Protein AF-A0ABD1CER7-F1 (afdb_monomer_lite)

Radius of gyration: 25.04 Å; chains: 1; bounding box: 63×47×61 Å

Foldseek 3Di:
DLPPPPDPPPDPQDPVRVCLSVCVLVVLCVLCVVPHDDDPVLSVVLSVVCNVDDPPCLVVVLCVLDDDPPDPDPVVPSVVVSVVVSCVVVVVVSSVSSCCSGPPVVVVVVVVVVCVVCVPPPDPVVVCVVVVVAQDKDKDQDQFDQQQAQDADPRSCVSLVQAQWGHAHNRRRMGIGSDPVSSVSRRVHD

Sequence (190 aa):
MRPEVKVKREIRLSSAGLIHTYFGEEVNRKILERNSNPEEELMELITAFRCKGEPKYTSARVSHFNPAWNEAADYAEDVAKCFEKVKAYVGAEFIDKVLYYANRWWPARAIVEKAVRNRLEEHLYELEGEHGIGGLPKYVIMILARKWRGERDDKLEEISGIEGANFCHQTGFNGGNRTREGTLRMAVGD

pLDDT: mean 77.36, std 14.33, range [32.72, 95.94]

InterPro domains:
  IPR003226 MYG1 exonuclease [PF03690] (59-123)
  IPR003226 MYG1 exonuclease [PF03690] (144-187)
  IPR003226 MYG1 exonuclease [PTHR11215] (58-123)

Structure (mmCIF, N/CA/C/O backbone):
data_AF-A0ABD1CER7-F1
#
_entry.id   AF-A0ABD1CER7-F1
#
loop_
_atom_site.group_PDB
_atom_site.id
_atom_site.type_symbol
_atom_site.label_atom_id
_atom_site.label_alt_id
_atom_site.label_comp_id
_atom_site.label_asym_id
_atom_site.lab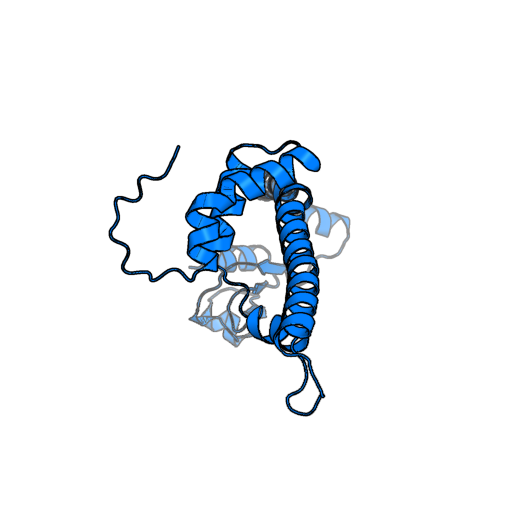el_entity_id
_atom_site.label_seq_id
_atom_site.pdbx_PDB_ins_code
_atom_site.Cartn_x
_atom_site.Cartn_y
_atom_site.Cartn_z
_atom_site.occupancy
_atom_site.B_iso_or_equiv
_atom_site.auth_seq_id
_atom_site.auth_comp_id
_atom_site.auth_asym_id
_atom_site.auth_atom_id
_atom_site.pdbx_PDB_model_num
ATOM 1 N N . MET A 1 1 ? -5.259 21.331 -14.592 1.00 32.72 1 MET A N 1
ATOM 2 C CA . MET A 1 1 ? -4.808 22.713 -14.272 1.00 32.72 1 MET A CA 1
ATOM 3 C C . MET A 1 1 ? -3.341 22.611 -13.861 1.00 32.72 1 MET A C 1
ATOM 5 O O . MET A 1 1 ? -3.069 21.945 -12.874 1.00 32.72 1 MET A O 1
ATOM 9 N N . ARG A 1 2 ? -2.375 23.130 -14.643 1.00 33.22 2 ARG A N 1
ATOM 10 C CA . ARG A 1 2 ? -0.940 23.029 -14.290 1.00 33.22 2 ARG A CA 1
ATOM 11 C C . ARG A 1 2 ? -0.735 23.680 -12.917 1.00 33.22 2 ARG A C 1
ATOM 13 O O . ARG A 1 2 ? -1.059 24.863 -12.809 1.00 33.22 2 ARG A O 1
ATOM 20 N N . PRO A 1 3 ? -0.210 22.989 -11.890 1.00 38.41 3 PRO A N 1
ATOM 21 C CA . PRO A 1 3 ? 0.189 23.688 -10.685 1.00 38.41 3 PRO A CA 1
ATOM 22 C C . PRO A 1 3 ? 1.337 24.601 -11.099 1.00 38.41 3 PRO A C 1
ATOM 24 O O . PRO A 1 3 ? 2.407 24.132 -11.490 1.00 38.41 3 PRO A O 1
ATOM 27 N N . GLU A 1 4 ? 1.079 25.908 -11.115 1.00 39.84 4 GLU A N 1
ATOM 28 C CA . GLU A 1 4 ? 2.108 26.902 -11.365 1.00 39.84 4 GLU A CA 1
ATOM 29 C C . GLU A 1 4 ? 3.270 26.600 -10.420 1.00 39.84 4 GLU A C 1
ATOM 31 O O . GLU A 1 4 ? 3.139 26.682 -9.197 1.00 39.84 4 GLU A O 1
ATOM 36 N N . VAL A 1 5 ? 4.409 26.205 -10.988 1.00 47.06 5 VAL A N 1
ATOM 37 C CA . VAL A 1 5 ? 5.654 25.966 -10.256 1.00 47.06 5 VAL A CA 1
ATOM 38 C C . VAL A 1 5 ? 6.219 27.337 -9.857 1.00 47.06 5 VAL A C 1
ATOM 40 O O . VAL A 1 5 ? 7.248 27.785 -10.344 1.00 47.06 5 VAL A O 1
ATOM 43 N N . LYS A 1 6 ? 5.488 28.052 -8.996 1.00 39.50 6 LYS A N 1
ATOM 44 C CA . LYS A 1 6 ? 5.850 29.331 -8.368 1.00 39.50 6 LYS A CA 1
ATOM 45 C C . LYS A 1 6 ? 6.256 29.141 -6.909 1.00 39.50 6 LYS A C 1
ATOM 47 O O . LYS A 1 6 ? 6.188 30.062 -6.104 1.00 39.50 6 LYS A O 1
ATOM 52 N N . VAL A 1 7 ? 6.720 27.947 -6.556 1.00 47.28 7 VAL A N 1
ATOM 53 C CA . VAL A 1 7 ? 7.447 27.739 -5.307 1.00 47.28 7 VAL A CA 1
ATOM 54 C C . VAL A 1 7 ? 8.862 27.372 -5.700 1.00 47.28 7 VAL A C 1
ATOM 56 O O . VAL A 1 7 ? 9.082 26.325 -6.306 1.00 47.28 7 VAL A O 1
ATOM 59 N N . LYS A 1 8 ? 9.812 28.252 -5.366 1.00 42.72 8 LYS A N 1
ATOM 60 C CA . LYS A 1 8 ? 11.254 27.986 -5.378 1.00 42.72 8 LYS A CA 1
ATOM 61 C C . LYS A 1 8 ? 11.499 26.818 -4.412 1.00 42.72 8 LYS A C 1
ATOM 63 O O . LYS A 1 8 ? 11.797 27.013 -3.241 1.00 42.72 8 LYS A O 1
ATOM 68 N N . ARG A 1 9 ? 11.243 25.586 -4.852 1.00 44.56 9 ARG A N 1
ATOM 69 C CA . ARG A 1 9 ? 11.555 24.397 -4.069 1.00 44.56 9 ARG A CA 1
ATOM 70 C C . ARG A 1 9 ? 13.033 24.132 -4.277 1.00 44.56 9 ARG A C 1
ATOM 72 O O . ARG A 1 9 ? 13.459 23.813 -5.379 1.00 44.56 9 ARG A O 1
ATOM 79 N N . GLU A 1 10 ? 13.789 24.228 -3.197 1.00 49.00 10 GLU A N 1
ATOM 80 C CA . GLU A 1 10 ? 15.192 23.820 -3.063 1.00 49.00 10 GLU A CA 1
ATOM 81 C C . GLU A 1 10 ? 15.393 22.295 -3.233 1.00 49.00 10 GLU A C 1
ATOM 83 O O . GLU A 1 10 ? 16.357 21.712 -2.748 1.00 49.00 10 GLU A O 1
ATOM 88 N N . ILE A 1 11 ? 14.463 21.605 -3.899 1.00 51.91 11 ILE A N 1
ATOM 89 C CA . ILE A 1 11 ? 14.510 20.164 -4.103 1.00 51.91 11 ILE A CA 1
ATOM 90 C C . ILE A 1 11 ? 15.228 19.932 -5.427 1.00 51.91 11 ILE A C 1
ATOM 92 O O . ILE A 1 11 ? 14.653 20.113 -6.501 1.00 51.91 11 ILE A O 1
ATOM 96 N N . ARG A 1 12 ? 16.500 19.531 -5.352 1.00 55.66 12 ARG A N 1
ATOM 97 C CA . ARG A 1 12 ? 17.230 18.999 -6.506 1.00 55.66 12 ARG A CA 1
ATOM 98 C C . ARG A 1 12 ? 16.546 17.702 -6.935 1.00 55.66 12 ARG A C 1
ATOM 100 O O . ARG A 1 12 ? 16.750 16.661 -6.318 1.00 55.66 12 ARG A O 1
ATOM 107 N N . LEU A 1 13 ? 15.693 17.775 -7.953 1.00 56.31 13 LEU A N 1
ATOM 108 C CA . LEU A 1 13 ? 15.120 16.582 -8.569 1.00 56.31 13 LEU A CA 1
ATOM 109 C C . LEU A 1 13 ? 16.236 15.798 -9.267 1.00 56.31 13 LEU A C 1
ATOM 111 O O . LEU A 1 13 ? 17.111 16.385 -9.905 1.00 56.31 13 LEU A O 1
ATOM 115 N N . SER A 1 14 ? 16.192 14.470 -9.165 1.00 65.25 14 SER A N 1
ATOM 116 C CA . SER A 1 14 ? 17.016 13.598 -10.004 1.00 65.25 14 SER A CA 1
ATOM 117 C C . SER A 1 14 ? 16.674 13.805 -11.488 1.00 65.25 14 SER A C 1
ATOM 119 O O . SER A 1 14 ? 15.607 14.327 -11.822 1.00 65.25 14 SER A O 1
ATOM 121 N N . SER A 1 15 ? 17.545 13.371 -12.404 1.00 64.69 15 SER A N 1
ATOM 122 C CA . SER A 1 15 ? 17.261 13.409 -13.851 1.00 64.69 15 SER A CA 1
ATOM 123 C C . SER A 1 15 ? 15.941 12.701 -14.195 1.00 64.69 15 SER A C 1
ATOM 125 O O . SER A 1 15 ? 15.146 13.216 -14.979 1.00 64.69 15 SER A O 1
ATOM 127 N N . ALA A 1 16 ? 15.648 11.579 -13.530 1.00 65.12 16 ALA A N 1
ATOM 128 C CA . ALA A 1 16 ? 14.364 10.885 -13.627 1.00 65.12 16 ALA A CA 1
ATOM 129 C C . ALA A 1 16 ? 13.194 11.713 -13.056 1.00 65.12 16 ALA A C 1
ATOM 131 O O . ALA A 1 16 ? 12.119 11.756 -13.655 1.00 65.12 16 ALA A O 1
ATOM 132 N N . GLY A 1 17 ? 13.401 12.406 -11.931 1.00 65.25 17 GLY A N 1
ATOM 133 C CA . GLY A 1 17 ? 12.416 13.313 -11.333 1.00 65.25 17 GLY A CA 1
ATOM 134 C C . GLY A 1 17 ? 12.062 14.501 -12.235 1.00 65.25 17 GLY A C 1
ATOM 135 O O . GLY A 1 17 ? 10.891 14.876 -12.328 1.00 65.25 17 GLY A O 1
ATOM 136 N N . LEU A 1 18 ? 13.046 15.054 -12.951 1.00 69.19 18 LEU A N 1
ATOM 137 C CA . LEU A 1 18 ? 12.837 16.098 -13.959 1.00 69.19 18 LEU A CA 1
ATOM 138 C C . LEU A 1 18 ? 12.030 15.569 -15.145 1.00 69.19 18 LEU A C 1
ATOM 140 O O . LEU A 1 18 ? 11.001 16.150 -15.479 1.00 69.19 18 LEU A O 1
ATOM 144 N N . ILE A 1 19 ? 12.439 14.438 -15.732 1.00 70.12 19 ILE A N 1
ATOM 145 C CA . ILE A 1 19 ? 11.709 13.821 -16.851 1.00 70.12 19 ILE A CA 1
ATOM 146 C C . ILE A 1 19 ? 10.249 13.576 -16.463 1.00 70.12 19 ILE A C 1
ATOM 148 O O . ILE A 1 19 ? 9.346 13.911 -17.222 1.00 70.12 19 ILE A O 1
ATOM 152 N N . HIS A 1 20 ? 9.993 13.061 -15.261 1.00 69.88 20 HIS A N 1
ATOM 153 C CA . HIS A 1 20 ? 8.629 12.840 -14.796 1.00 69.88 20 HIS A CA 1
ATOM 154 C C . HIS A 1 20 ? 7.848 14.145 -14.580 1.00 69.88 20 HIS A C 1
ATOM 156 O O . HIS A 1 20 ? 6.670 14.216 -14.909 1.00 69.88 20 HIS A O 1
ATOM 162 N N . THR A 1 21 ? 8.483 15.192 -14.056 1.00 70.75 21 THR A N 1
ATOM 163 C CA . THR A 1 21 ? 7.818 16.483 -13.817 1.00 70.75 21 THR A CA 1
ATOM 164 C C . THR A 1 21 ? 7.364 17.144 -15.119 1.00 70.75 21 THR A C 1
ATOM 166 O O . THR A 1 21 ? 6.301 17.756 -15.148 1.00 70.75 21 THR A O 1
ATOM 169 N N . TYR A 1 22 ? 8.142 17.010 -16.197 1.00 76.38 22 TYR A N 1
ATOM 170 C CA . TYR A 1 22 ? 7.828 17.638 -17.483 1.00 76.38 22 TYR A CA 1
ATOM 171 C C . TYR A 1 22 ? 7.039 16.736 -18.439 1.00 76.38 22 TYR A C 1
ATOM 173 O O . TYR A 1 22 ? 6.186 17.234 -19.167 1.00 76.38 22 TYR A O 1
ATOM 181 N N . PHE A 1 23 ? 7.297 15.427 -18.432 1.00 81.44 23 PHE A N 1
ATOM 182 C CA . PHE A 1 23 ? 6.744 14.481 -19.408 1.00 81.44 23 PHE A CA 1
ATOM 183 C C . PHE A 1 23 ? 5.906 13.363 -18.776 1.00 81.44 23 PHE A C 1
ATOM 185 O O . PHE A 1 23 ? 5.291 12.580 -19.494 1.00 81.44 23 PHE A O 1
ATOM 192 N N . GLY A 1 24 ? 5.869 13.254 -17.445 1.00 78.31 24 GLY A N 1
ATOM 193 C CA . GLY A 1 24 ? 5.205 12.150 -16.746 1.00 78.31 24 GLY A CA 1
ATOM 194 C C . GLY A 1 24 ? 3.712 12.070 -17.040 1.00 78.31 24 GLY A C 1
ATOM 195 O O . GLY A 1 24 ? 3.208 10.978 -17.281 1.00 78.31 24 GLY A O 1
ATOM 196 N N . GLU A 1 25 ? 3.023 13.211 -17.100 1.00 80.56 25 GLU A N 1
ATOM 197 C CA . GLU A 1 25 ? 1.596 13.258 -17.434 1.00 80.56 25 GLU A CA 1
ATOM 198 C C . GLU A 1 25 ? 1.329 12.749 -18.858 1.00 80.56 25 GLU A C 1
ATOM 200 O O . GLU A 1 25 ? 0.464 11.901 -19.050 1.00 80.56 25 GLU A O 1
ATOM 205 N N . GLU A 1 26 ? 2.102 13.201 -19.852 1.00 84.12 26 GLU A N 1
ATOM 206 C CA . GLU A 1 26 ? 1.954 12.754 -21.243 1.00 84.12 26 GLU A CA 1
ATOM 207 C C . GLU A 1 26 ? 2.236 11.252 -21.3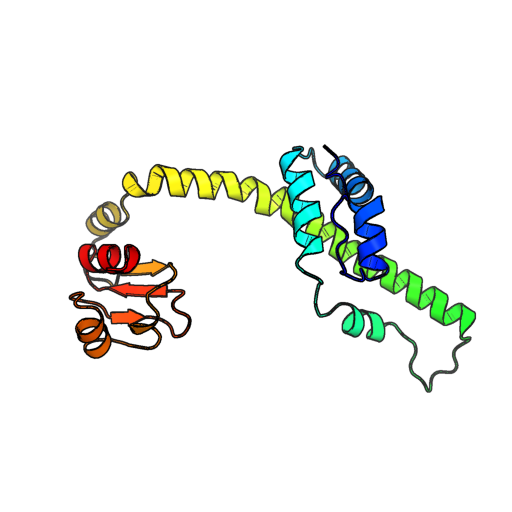81 1.00 84.12 26 GLU A C 1
ATOM 209 O O . GLU A 1 26 ? 1.506 10.531 -22.063 1.00 84.12 26 GLU A O 1
ATOM 214 N N . VAL A 1 27 ? 3.277 10.762 -20.705 1.00 83.56 27 VAL A N 1
ATOM 215 C CA . VAL A 1 27 ? 3.625 9.339 -20.699 1.00 83.56 27 VAL A CA 1
ATOM 216 C C . VAL A 1 27 ? 2.516 8.512 -20.045 1.00 83.56 27 VAL A C 1
ATOM 218 O O . VAL A 1 27 ? 2.081 7.520 -20.628 1.00 83.56 27 VAL A O 1
ATOM 221 N N . ASN A 1 28 ? 2.025 8.923 -18.872 1.00 83.62 28 ASN A N 1
ATOM 222 C CA . ASN A 1 28 ? 0.921 8.254 -18.183 1.00 83.62 28 ASN A CA 1
ATOM 223 C C . ASN A 1 28 ? -0.336 8.241 -19.055 1.00 83.62 28 ASN A C 1
ATOM 225 O O . ASN A 1 28 ? -0.959 7.194 -19.205 1.00 83.62 28 ASN A O 1
ATOM 229 N N . ARG A 1 29 ? -0.662 9.372 -19.690 1.00 84.38 29 ARG A N 1
ATOM 230 C CA . ARG A 1 29 ? -1.819 9.516 -20.575 1.00 84.38 29 ARG A CA 1
ATOM 231 C C . ARG A 1 29 ? -1.737 8.531 -21.735 1.00 84.38 29 ARG A C 1
ATOM 233 O O . ARG A 1 29 ? -2.656 7.745 -21.913 1.00 84.38 29 ARG A O 1
ATOM 240 N N . LYS A 1 30 ? -0.601 8.469 -22.436 1.00 86.25 30 LYS A N 1
ATOM 241 C CA . LYS A 1 30 ? -0.388 7.505 -23.531 1.00 86.25 30 LYS A CA 1
ATOM 242 C C . LYS A 1 30 ? -0.463 6.048 -23.075 1.00 86.25 30 LYS A C 1
ATOM 244 O O . LYS A 1 30 ? -0.908 5.198 -23.842 1.00 86.25 30 LYS A O 1
ATOM 249 N N . ILE A 1 31 ? 0.006 5.731 -21.867 1.00 84.62 31 ILE A N 1
ATOM 250 C CA . ILE A 1 31 ? -0.109 4.375 -21.310 1.00 84.62 31 ILE A CA 1
ATOM 251 C C . ILE A 1 31 ? -1.575 4.053 -21.035 1.00 84.62 31 ILE A C 1
ATOM 253 O O . ILE A 1 31 ? -2.038 2.986 -21.429 1.00 84.62 31 ILE A O 1
ATOM 257 N N . LEU A 1 32 ? -2.303 4.964 -20.392 1.00 83.38 32 LEU A N 1
ATOM 258 C CA . LEU A 1 32 ? -3.695 4.736 -20.035 1.00 83.38 32 LEU A CA 1
ATOM 259 C C . LEU A 1 32 ? -4.593 4.715 -21.267 1.00 83.38 32 LEU A C 1
ATOM 261 O O . LEU A 1 32 ? -5.285 3.730 -21.420 1.00 83.38 32 LEU A O 1
ATOM 265 N N . GLU A 1 33 ? -4.503 5.663 -22.200 1.00 82.69 33 GLU A N 1
ATOM 266 C CA . GLU A 1 33 ? -5.288 5.670 -23.453 1.00 82.69 33 GLU A CA 1
ATOM 267 C C . GLU A 1 33 ? -5.181 4.358 -24.248 1.00 82.69 33 GLU A C 1
ATOM 269 O O . GLU A 1 33 ? -6.120 3.953 -24.928 1.00 82.69 33 GLU A O 1
ATOM 274 N N . ARG A 1 34 ? -4.035 3.673 -24.166 1.00 74.25 34 ARG A N 1
ATOM 275 C CA . ARG A 1 34 ? -3.808 2.387 -24.841 1.00 74.25 34 ARG A CA 1
ATOM 276 C C . ARG A 1 34 ? -4.395 1.182 -24.104 1.00 74.25 34 ARG A C 1
ATOM 278 O O . ARG A 1 34 ? -4.481 0.118 -24.705 1.00 74.25 34 ARG A O 1
ATOM 285 N N . ASN A 1 35 ? -4.733 1.313 -22.822 1.00 67.19 35 ASN A N 1
ATOM 286 C CA . ASN A 1 35 ? -5.029 0.178 -21.941 1.00 67.19 35 ASN A CA 1
ATOM 287 C C . ASN A 1 35 ? -6.312 0.334 -21.093 1.00 67.19 35 ASN A C 1
ATOM 289 O O . ASN A 1 35 ? -6.812 -0.669 -20.588 1.00 67.19 35 ASN A O 1
ATOM 293 N N . SER A 1 36 ? -6.835 1.553 -20.929 1.00 63.91 36 SER A N 1
ATOM 294 C CA . SER A 1 36 ? -7.956 1.938 -20.054 1.00 63.91 36 SER A CA 1
ATOM 295 C C . SER A 1 36 ? -8.575 3.278 -20.523 1.00 63.91 36 SER A C 1
ATOM 297 O O . SER A 1 36 ? -7.972 4.007 -21.301 1.00 63.91 36 SER A O 1
ATOM 299 N N . ASN A 1 37 ? -9.759 3.662 -20.028 1.00 65.56 37 ASN A N 1
ATOM 300 C CA . ASN A 1 37 ? -10.293 5.025 -20.206 1.00 65.56 37 ASN A CA 1
ATOM 301 C C . ASN A 1 37 ? -10.185 5.788 -18.872 1.00 65.56 37 ASN A C 1
ATOM 303 O O . ASN A 1 37 ? -11.010 5.544 -17.989 1.00 65.56 37 ASN A O 1
ATOM 307 N N . PRO A 1 38 ? -9.143 6.611 -18.652 1.00 65.81 38 PRO A N 1
ATOM 308 C CA . PRO A 1 38 ? -8.879 7.180 -17.335 1.00 65.81 38 PRO A CA 1
ATOM 309 C C . PRO A 1 38 ? -9.724 8.428 -17.045 1.00 65.81 38 PRO A C 1
ATOM 311 O O . PRO A 1 38 ? -9.879 9.305 -17.891 1.00 65.81 38 PRO A O 1
ATOM 314 N N . GLU A 1 39 ? -10.200 8.541 -15.807 1.00 73.38 39 GLU A N 1
ATOM 315 C CA . GLU A 1 39 ? -10.753 9.785 -15.262 1.00 73.38 39 GLU A CA 1
ATOM 316 C C . GLU A 1 39 ? -9.621 10.788 -14.951 1.00 73.38 39 GLU A C 1
ATOM 318 O O . GLU A 1 39 ? -8.508 10.397 -14.592 1.00 73.38 39 GLU A O 1
ATOM 323 N N . GLU A 1 40 ? -9.887 12.094 -15.057 1.00 74.25 40 GLU A N 1
ATOM 324 C CA . GLU A 1 40 ? -8.878 13.153 -14.844 1.00 74.25 40 GLU A CA 1
ATOM 325 C C . GLU A 1 40 ? -8.274 13.111 -13.420 1.00 74.25 40 GLU A C 1
ATOM 327 O O . GLU A 1 40 ? -7.078 13.324 -13.230 1.00 74.25 40 GLU A O 1
ATOM 332 N N . GLU A 1 41 ? -9.069 12.741 -12.411 1.00 76.56 41 GLU A N 1
ATOM 333 C CA . GLU A 1 41 ? -8.621 12.641 -11.013 1.00 76.56 41 GLU A CA 1
ATOM 334 C C . GLU A 1 41 ? -7.623 11.481 -10.799 1.00 76.56 41 GLU A C 1
ATOM 336 O O . GLU A 1 41 ? -6.654 11.603 -10.042 1.00 76.56 41 GLU A O 1
ATOM 341 N N . LEU A 1 42 ? -7.794 10.369 -11.526 1.00 78.88 42 LEU A N 1
ATOM 342 C CA . LEU A 1 42 ? -6.841 9.256 -11.538 1.00 78.88 42 LEU A CA 1
ATOM 343 C C . LEU A 1 42 ? -5.484 9.700 -12.108 1.00 78.88 42 LEU A C 1
ATOM 345 O O . LEU A 1 42 ? -4.431 9.313 -11.593 1.00 78.88 42 LEU A O 1
ATOM 349 N N . MET A 1 43 ? -5.502 10.532 -13.151 1.00 76.12 43 MET A N 1
ATOM 350 C CA . MET A 1 43 ? -4.293 11.060 -13.789 1.00 76.12 43 MET A CA 1
ATOM 351 C C . MET A 1 43 ? -3.483 11.959 -12.855 1.00 76.12 43 MET A C 1
ATOM 353 O O . MET A 1 43 ? -2.256 11.811 -12.759 1.00 76.12 43 MET A O 1
ATOM 357 N N . GLU A 1 44 ? -4.151 12.852 -12.125 1.00 72.50 44 GLU A N 1
ATOM 358 C CA . GLU A 1 44 ? -3.501 13.701 -11.124 1.00 72.50 44 GLU A CA 1
ATOM 359 C C . GLU A 1 44 ? -2.878 12.859 -10.000 1.00 72.50 44 GLU A C 1
ATOM 361 O O . GLU A 1 44 ? -1.726 13.080 -9.607 1.00 72.50 44 GLU A O 1
ATOM 366 N N . LEU A 1 45 ? -3.591 11.829 -9.536 1.00 72.69 45 LEU A N 1
ATOM 367 C CA . LEU A 1 45 ? -3.131 10.949 -8.466 1.00 72.69 45 LEU A CA 1
ATOM 368 C C . LEU A 1 45 ? -1.896 10.120 -8.858 1.00 72.69 45 LEU A C 1
ATOM 370 O O . LEU A 1 45 ? -0.914 10.092 -8.108 1.00 72.69 45 LEU A O 1
ATOM 374 N N . ILE A 1 46 ? -1.920 9.451 -10.018 1.00 74.75 46 ILE A N 1
ATOM 375 C CA . ILE A 1 46 ? -0.789 8.637 -10.503 1.00 74.75 46 ILE A CA 1
ATOM 376 C C . ILE A 1 46 ? 0.465 9.511 -10.632 1.00 74.75 46 ILE A C 1
ATOM 378 O O . ILE A 1 46 ? 1.563 9.108 -10.235 1.00 74.75 46 ILE A O 1
ATOM 382 N N . THR A 1 47 ? 0.291 10.738 -11.121 1.00 69.44 47 THR A N 1
ATOM 383 C CA . THR A 1 47 ? 1.380 11.706 -11.278 1.00 69.44 47 THR A CA 1
ATOM 384 C C . THR A 1 47 ? 1.914 12.179 -9.918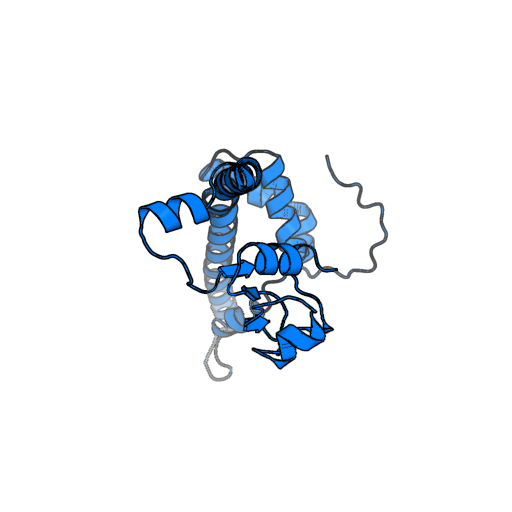 1.00 69.44 47 THR A C 1
ATOM 386 O O . THR A 1 47 ? 3.127 12.298 -9.730 1.00 69.44 47 THR A O 1
ATOM 389 N N . ALA A 1 48 ? 1.046 12.381 -8.923 1.00 66.38 48 ALA A N 1
ATOM 390 C CA . ALA A 1 48 ? 1.444 12.804 -7.581 1.00 66.38 48 ALA A CA 1
ATOM 391 C C . ALA A 1 48 ? 2.175 11.710 -6.774 1.00 66.38 48 ALA A C 1
ATOM 393 O O . ALA A 1 48 ? 3.117 12.018 -6.036 1.00 66.38 48 ALA A O 1
ATOM 394 N N . PHE A 1 49 ? 1.776 10.439 -6.905 1.00 58.94 49 PHE A N 1
ATOM 395 C CA . PHE A 1 49 ? 2.306 9.343 -6.080 1.00 58.94 49 PHE A CA 1
ATOM 396 C C . PHE A 1 49 ? 3.799 9.080 -6.337 1.00 58.94 49 PHE A C 1
ATOM 398 O O . PHE A 1 49 ? 4.566 8.811 -5.408 1.00 58.94 49 PHE A O 1
ATOM 405 N N . ARG A 1 50 ? 4.253 9.235 -7.586 1.00 55.69 50 ARG A N 1
ATOM 406 C CA . ARG A 1 50 ? 5.658 9.001 -7.954 1.00 55.69 50 ARG A CA 1
ATOM 407 C C . ARG A 1 50 ? 6.598 10.120 -7.499 1.00 55.69 50 ARG A C 1
ATOM 409 O O . ARG A 1 50 ? 7.766 9.857 -7.235 1.00 55.69 50 ARG A O 1
ATOM 416 N N . CYS A 1 51 ? 6.082 11.336 -7.312 1.00 47.47 51 CYS A N 1
ATOM 417 C CA . CYS A 1 51 ? 6.851 12.467 -6.784 1.00 47.47 51 CYS A CA 1
ATOM 418 C C . CYS A 1 51 ? 7.195 12.330 -5.288 1.00 47.47 51 CYS A C 1
ATOM 420 O O . CYS A 1 51 ? 8.059 13.056 -4.804 1.00 47.47 51 CYS A O 1
ATOM 422 N N . LYS A 1 52 ? 6.533 11.427 -4.544 1.00 44.44 52 LYS A N 1
ATOM 423 C CA . LYS A 1 52 ? 6.780 11.212 -3.103 1.00 44.44 52 LYS A CA 1
ATOM 424 C C . LYS A 1 52 ? 7.409 9.861 -2.760 1.00 44.44 52 LYS A C 1
ATOM 426 O O . LYS A 1 52 ? 7.944 9.712 -1.664 1.00 44.44 52 LYS A O 1
ATOM 431 N N . GLY A 1 53 ? 7.359 8.893 -3.669 1.00 44.34 53 GLY A N 1
ATOM 432 C CA . GLY A 1 53 ? 7.950 7.574 -3.485 1.00 44.34 53 GLY A CA 1
ATOM 433 C C . GLY A 1 53 ? 8.906 7.255 -4.619 1.00 44.34 53 GLY A C 1
ATOM 434 O O . GLY A 1 53 ? 8.504 6.632 -5.600 1.00 44.34 53 GLY A O 1
ATOM 435 N N . GLU A 1 54 ? 10.178 7.634 -4.487 1.00 44.41 54 GLU A N 1
ATOM 436 C CA . GLU A 1 54 ? 11.199 6.948 -5.274 1.00 44.41 54 GLU A CA 1
ATOM 437 C C . GLU A 1 54 ? 11.101 5.447 -4.958 1.00 44.41 54 GLU A C 1
ATOM 439 O O . GLU A 1 54 ? 11.037 5.070 -3.780 1.00 44.41 54 GLU A O 1
ATOM 444 N N . PRO A 1 55 ? 11.095 4.552 -5.960 1.00 50.12 55 PRO A N 1
ATOM 445 C CA . PRO A 1 55 ? 11.349 3.158 -5.679 1.00 50.12 55 PRO A CA 1
ATOM 446 C C . PRO A 1 55 ? 12.801 3.074 -5.204 1.00 50.12 55 PRO A C 1
ATOM 448 O O . PRO A 1 55 ? 13.730 3.116 -6.013 1.00 50.12 55 PRO A O 1
ATOM 451 N N . LYS A 1 56 ? 12.976 2.963 -3.881 1.00 53.12 56 LYS A N 1
ATOM 452 C CA . LYS A 1 56 ? 14.252 2.932 -3.137 1.00 53.12 56 LYS A CA 1
ATOM 453 C C . LYS A 1 56 ? 15.245 1.833 -3.577 1.00 53.12 56 LYS A C 1
ATOM 455 O O . LYS A 1 56 ? 16.284 1.672 -2.954 1.00 53.12 56 LYS A O 1
ATOM 460 N N . TYR A 1 57 ? 14.947 1.080 -4.639 1.00 52.34 57 TYR A N 1
ATOM 461 C CA . TYR A 1 57 ? 15.672 -0.120 -5.065 1.00 52.34 57 TYR A CA 1
ATOM 462 C C . TYR A 1 57 ? 15.893 -0.205 -6.587 1.00 52.34 57 TYR A C 1
ATOM 464 O O . TYR A 1 57 ? 16.128 -1.285 -7.126 1.00 52.34 57 TYR A O 1
ATOM 472 N N . THR A 1 58 ? 15.782 0.900 -7.327 1.00 64.06 58 THR A N 1
ATOM 473 C CA . THR A 1 58 ? 16.002 0.890 -8.788 1.00 64.06 58 THR A CA 1
ATOM 474 C C . THR A 1 58 ? 17.474 0.756 -9.159 1.00 64.06 58 THR A C 1
ATOM 476 O O . THR A 1 58 ? 17.798 -0.087 -9.985 1.00 64.06 58 THR A O 1
ATOM 479 N N . SER A 1 59 ? 18.375 1.495 -8.512 1.00 71.19 59 SER A N 1
ATOM 480 C CA . SER A 1 59 ? 19.810 1.484 -8.838 1.00 71.19 59 SER A CA 1
ATOM 481 C C . SER A 1 59 ? 20.459 0.109 -8.662 1.00 71.19 59 SER A C 1
ATOM 483 O O . SER A 1 59 ? 21.148 -0.352 -9.565 1.00 71.19 59 SER A O 1
ATOM 485 N N . ALA A 1 60 ? 20.177 -0.578 -7.550 1.00 75.62 60 ALA A N 1
ATOM 486 C CA . ALA A 1 60 ? 20.706 -1.915 -7.285 1.00 75.62 60 ALA A CA 1
ATOM 487 C C . ALA A 1 60 ? 20.190 -2.957 -8.288 1.00 75.62 60 ALA A C 1
ATOM 489 O O . ALA A 1 60 ? 20.939 -3.818 -8.719 1.00 75.62 60 ALA A O 1
ATOM 490 N N . ARG A 1 61 ? 18.919 -2.894 -8.704 1.00 80.75 61 ARG A N 1
ATOM 491 C CA . ARG A 1 61 ? 18.373 -3.841 -9.694 1.00 80.75 61 ARG A CA 1
ATOM 492 C C . ARG A 1 61 ? 18.901 -3.558 -11.097 1.00 80.75 61 ARG A C 1
ATOM 494 O O . ARG A 1 61 ? 19.226 -4.488 -11.822 1.00 80.75 61 ARG A O 1
ATOM 501 N N . VAL A 1 62 ? 19.055 -2.282 -11.443 1.00 82.19 62 VAL A N 1
ATOM 502 C CA . VAL A 1 62 ? 19.634 -1.850 -12.720 1.00 82.19 62 VAL A CA 1
ATOM 503 C C . VAL A 1 62 ? 21.114 -2.227 -12.822 1.00 82.19 62 VAL A C 1
ATOM 505 O O . VAL A 1 62 ? 21.548 -2.651 -13.887 1.00 82.19 62 VAL A O 1
ATOM 508 N N . SER A 1 63 ? 21.883 -2.157 -11.730 1.00 82.69 63 SER A N 1
ATOM 509 C CA . SER A 1 63 ? 23.316 -2.476 -11.767 1.00 82.69 63 SER A CA 1
ATOM 510 C C . SER A 1 63 ? 23.618 -3.937 -12.104 1.00 82.69 63 SER A C 1
ATOM 512 O O . SER A 1 63 ? 24.695 -4.208 -12.616 1.00 82.69 63 SER A O 1
ATOM 514 N N . HIS A 1 64 ? 22.682 -4.869 -11.874 1.00 84.62 64 HIS A N 1
ATOM 515 C CA . HIS A 1 64 ? 22.846 -6.282 -12.253 1.00 84.62 64 HIS A CA 1
ATOM 516 C C . HIS A 1 64 ? 22.891 -6.501 -13.769 1.00 84.62 64 HIS A C 1
ATOM 518 O O . HIS A 1 64 ? 23.308 -7.562 -14.218 1.00 84.62 64 HIS A O 1
ATOM 524 N N . PHE A 1 65 ? 22.444 -5.522 -14.557 1.00 85.56 65 PHE A N 1
ATOM 525 C CA . PHE A 1 65 ? 22.528 -5.588 -16.011 1.00 85.56 65 PHE A CA 1
ATOM 526 C C . PHE A 1 65 ? 23.873 -5.087 -16.540 1.00 85.56 65 PHE A C 1
ATOM 528 O O . PHE A 1 65 ? 24.128 -5.248 -17.728 1.00 85.56 65 PHE A O 1
ATOM 535 N N . ASN A 1 66 ? 24.721 -4.474 -15.708 1.00 85.06 66 ASN A N 1
ATOM 536 C CA . ASN A 1 66 ? 26.034 -4.019 -16.152 1.00 85.06 66 ASN A CA 1
ATOM 537 C C . ASN A 1 66 ? 26.979 -5.220 -16.339 1.00 85.06 66 ASN A C 1
ATOM 539 O O . ASN A 1 66 ? 26.916 -6.151 -15.533 1.00 85.06 66 ASN A O 1
ATOM 543 N N . PRO A 1 67 ? 27.870 -5.191 -17.349 1.00 83.31 67 PRO A N 1
ATOM 544 C CA . PRO A 1 67 ? 28.918 -6.199 -17.498 1.00 83.31 67 PRO A CA 1
ATOM 545 C C . PRO A 1 67 ? 29.788 -6.304 -16.242 1.00 83.31 67 PRO A C 1
ATOM 547 O O . PRO A 1 67 ? 29.995 -5.310 -15.532 1.00 83.31 67 PRO A O 1
ATOM 550 N N . ALA A 1 68 ? 30.322 -7.496 -15.975 1.00 83.19 68 ALA A N 1
ATOM 551 C CA . ALA A 1 68 ? 31.277 -7.658 -14.886 1.00 83.19 68 ALA A CA 1
ATOM 552 C C . ALA A 1 68 ? 32.608 -6.972 -15.236 1.00 83.19 68 ALA A C 1
ATOM 554 O O . ALA A 1 68 ? 33.009 -6.897 -16.395 1.00 83.19 68 ALA A O 1
ATOM 555 N N . TRP A 1 69 ? 33.332 -6.490 -14.222 1.00 82.31 69 TRP A N 1
ATOM 556 C CA . TRP A 1 69 ? 34.593 -5.757 -14.418 1.00 82.31 69 TRP A CA 1
ATOM 557 C C . TRP A 1 69 ? 35.687 -6.580 -15.122 1.00 82.31 69 TRP A C 1
ATOM 559 O O . TRP A 1 69 ? 36.644 -6.011 -15.640 1.00 82.31 69 TRP A O 1
ATOM 569 N N . ASN A 1 70 ? 35.563 -7.907 -15.100 1.00 83.75 70 ASN A N 1
ATOM 570 C CA . ASN A 1 70 ? 36.517 -8.874 -15.635 1.00 83.75 70 ASN A CA 1
ATOM 571 C C . ASN A 1 70 ? 36.053 -9.541 -16.942 1.00 83.75 70 ASN A C 1
ATOM 573 O O . ASN A 1 70 ? 36.715 -10.466 -17.413 1.00 83.75 70 ASN A O 1
ATOM 577 N N . GLU A 1 71 ? 34.926 -9.122 -17.512 1.00 79.50 71 GLU A N 1
ATOM 578 C CA . GLU A 1 71 ? 34.480 -9.586 -18.825 1.00 79.50 71 GLU A CA 1
ATOM 579 C C . GLU A 1 71 ? 35.164 -8.763 -19.925 1.00 79.50 71 GLU A C 1
ATOM 581 O O . GLU A 1 71 ? 35.316 -7.546 -19.811 1.00 79.50 71 GLU A O 1
ATOM 586 N N . ALA A 1 72 ? 35.597 -9.427 -21.002 1.00 65.50 72 ALA A N 1
ATOM 587 C CA . ALA A 1 72 ? 36.098 -8.744 -22.190 1.00 65.50 72 ALA A CA 1
ATOM 588 C C . ALA A 1 72 ? 34.909 -8.098 -22.914 1.00 65.50 72 ALA A C 1
ATOM 590 O O . ALA A 1 72 ? 34.276 -8.733 -23.754 1.00 65.50 72 ALA A O 1
ATOM 591 N N . ALA A 1 73 ? 34.575 -6.870 -22.528 1.00 63.62 73 ALA A N 1
ATOM 592 C CA . ALA A 1 73 ? 33.465 -6.120 -23.094 1.00 63.62 73 ALA A CA 1
ATOM 593 C C . ALA A 1 73 ? 33.977 -5.077 -24.095 1.00 63.62 73 ALA A C 1
ATOM 595 O O . ALA A 1 73 ? 34.902 -4.317 -23.785 1.00 63.62 73 ALA A O 1
ATOM 596 N N . ASP A 1 74 ? 33.338 -4.988 -25.263 1.00 75.00 74 ASP A N 1
ATOM 597 C CA . ASP A 1 74 ? 33.384 -3.746 -26.029 1.00 75.00 74 ASP A CA 1
ATOM 598 C C . ASP A 1 74 ? 32.485 -2.762 -25.285 1.00 75.00 74 ASP A C 1
ATOM 600 O O . ASP A 1 74 ? 31.254 -2.822 -25.344 1.00 75.00 74 ASP A O 1
ATOM 604 N N . TYR A 1 75 ? 33.125 -1.872 -24.529 1.00 68.56 75 TYR A N 1
ATOM 605 C CA . TYR A 1 75 ? 32.444 -0.970 -23.614 1.00 68.56 75 TYR A CA 1
ATOM 606 C C . TYR A 1 75 ? 31.321 -0.173 -24.293 1.00 68.56 75 TYR A C 1
ATOM 608 O O . TYR A 1 75 ? 30.311 0.104 -23.656 1.00 68.56 75 TYR A O 1
ATOM 616 N N . ALA A 1 76 ? 31.450 0.191 -25.571 1.00 71.75 76 ALA A N 1
ATOM 617 C CA . ALA A 1 76 ? 30.413 0.961 -26.250 1.00 71.75 76 ALA A CA 1
ATOM 618 C C . ALA A 1 76 ? 29.213 0.089 -26.655 1.00 71.75 76 ALA A C 1
ATOM 620 O O . ALA A 1 76 ? 28.061 0.473 -26.428 1.00 71.75 76 ALA A O 1
ATOM 621 N N . GLU A 1 77 ? 29.465 -1.085 -27.237 1.00 75.62 77 GLU A N 1
ATOM 622 C CA . GLU A 1 77 ? 28.406 -1.956 -27.754 1.00 75.62 77 GLU A CA 1
ATOM 623 C C . GLU A 1 77 ? 27.668 -2.700 -26.629 1.00 75.62 77 GLU A C 1
ATOM 625 O O . GLU A 1 77 ? 26.435 -2.786 -26.628 1.00 75.62 77 GLU A O 1
ATOM 630 N N . ASP A 1 78 ? 28.400 -3.188 -25.628 1.00 77.38 78 ASP A N 1
ATOM 631 C CA . ASP A 1 78 ? 27.825 -3.967 -24.533 1.00 77.38 78 ASP A CA 1
ATOM 632 C C . ASP A 1 78 ? 27.031 -3.086 -23.566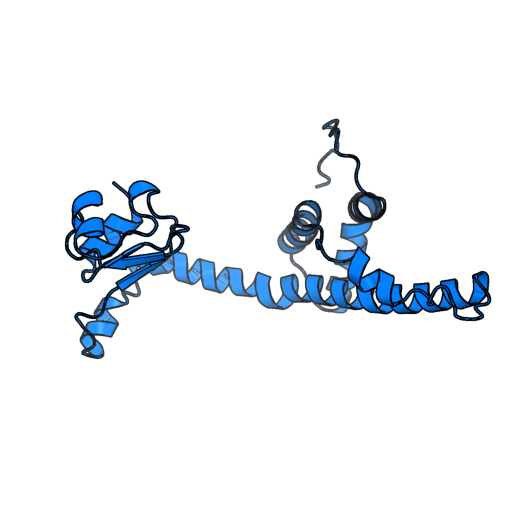 1.00 77.38 78 ASP A C 1
ATOM 634 O O . ASP A 1 78 ? 25.927 -3.456 -23.159 1.00 77.38 78 ASP A O 1
ATOM 638 N N . VAL A 1 79 ? 27.496 -1.862 -23.286 1.00 78.56 79 VAL A N 1
ATOM 639 C CA . VAL A 1 79 ? 26.730 -0.899 -22.477 1.00 78.56 79 VAL A CA 1
ATOM 640 C C . VAL A 1 79 ? 25.424 -0.508 -23.172 1.00 78.56 79 VAL A C 1
ATOM 642 O O . VAL A 1 79 ? 24.389 -0.421 -22.507 1.00 78.56 79 VAL A O 1
ATOM 645 N N . ALA A 1 80 ? 25.421 -0.332 -24.499 1.00 83.62 80 ALA A N 1
ATOM 646 C CA . ALA A 1 80 ? 24.198 -0.040 -25.248 1.00 83.62 80 ALA A CA 1
ATOM 647 C C . ALA A 1 80 ? 23.186 -1.200 -25.177 1.00 83.62 80 ALA A C 1
ATOM 649 O O . ALA A 1 80 ? 21.999 -0.978 -24.923 1.00 83.62 80 ALA A O 1
ATOM 650 N N . LYS A 1 81 ? 23.646 -2.451 -25.317 1.00 85.25 81 LYS A N 1
ATOM 651 C CA . LYS A 1 81 ? 22.796 -3.646 -25.154 1.00 85.25 81 LYS A CA 1
ATOM 652 C C . LYS A 1 81 ? 22.216 -3.743 -23.743 1.00 85.25 81 LYS A C 1
ATOM 654 O O . LYS A 1 81 ? 21.033 -4.052 -23.579 1.00 85.25 81 LYS A O 1
ATOM 659 N N . CYS A 1 82 ? 23.024 -3.471 -22.721 1.00 84.88 82 CYS A N 1
ATOM 660 C CA . CYS A 1 82 ? 22.575 -3.469 -21.332 1.00 84.88 82 CYS A CA 1
ATOM 661 C C . CYS A 1 82 ? 21.549 -2.361 -21.073 1.00 84.88 82 CYS A C 1
ATOM 663 O O . CYS A 1 82 ? 20.529 -2.610 -20.430 1.00 84.88 82 CYS A O 1
ATOM 665 N N . PHE A 1 83 ? 21.752 -1.175 -21.646 1.00 86.12 83 PHE A N 1
ATOM 666 C CA . PHE A 1 83 ? 20.803 -0.071 -21.560 1.00 86.12 83 PHE A CA 1
ATOM 667 C C . PHE A 1 83 ? 19.434 -0.426 -22.152 1.00 86.12 83 PHE A C 1
ATOM 669 O O . PHE A 1 83 ? 18.415 -0.170 -21.510 1.00 86.12 83 PHE A O 1
ATOM 676 N N . GLU A 1 84 ? 19.379 -1.071 -23.321 1.00 88.88 84 GLU A N 1
ATOM 677 C CA . GLU A 1 84 ? 18.101 -1.490 -23.914 1.00 88.88 84 GLU A CA 1
ATOM 678 C C . GLU A 1 84 ? 17.384 -2.561 -23.074 1.00 88.88 84 GLU A C 1
ATOM 680 O O . GLU A 1 84 ? 16.171 -2.471 -22.866 1.00 88.88 84 GLU A O 1
ATOM 685 N N . LYS A 1 85 ? 18.121 -3.520 -22.493 1.00 87.88 85 LYS A N 1
ATOM 686 C CA . LYS A 1 85 ? 17.551 -4.501 -21.547 1.00 87.88 85 LYS A CA 1
ATOM 687 C C . LYS A 1 85 ? 16.970 -3.820 -20.307 1.00 87.88 85 LYS A C 1
ATOM 689 O O . LYS A 1 85 ? 15.843 -4.115 -19.907 1.00 87.88 85 LYS A O 1
ATOM 694 N N . VAL A 1 86 ? 17.713 -2.880 -19.723 1.00 87.06 86 VAL A N 1
ATOM 695 C CA . VAL A 1 86 ? 17.277 -2.105 -18.553 1.00 87.06 86 VAL A CA 1
ATOM 696 C C . VAL A 1 86 ? 16.048 -1.267 -18.882 1.00 87.06 86 VAL A C 1
ATOM 698 O O . VAL A 1 86 ? 15.097 -1.249 -18.101 1.00 87.06 86 VAL A O 1
ATOM 701 N N . LYS A 1 87 ? 16.033 -0.593 -20.037 1.00 85.81 87 LYS A N 1
ATOM 702 C CA . LYS A 1 87 ? 14.882 0.188 -20.499 1.00 85.81 87 LYS A CA 1
ATOM 703 C C . LYS A 1 87 ? 13.631 -0.668 -20.610 1.00 85.81 87 LYS A C 1
ATOM 705 O O . LYS A 1 87 ? 12.584 -0.247 -20.127 1.00 85.81 87 LYS A O 1
ATOM 710 N N . ALA A 1 88 ? 13.737 -1.852 -21.211 1.00 87.44 88 ALA A N 1
ATOM 711 C CA . ALA A 1 88 ? 12.614 -2.775 -21.320 1.00 87.44 88 ALA A CA 1
ATOM 712 C C . ALA A 1 88 ? 12.123 -3.229 -19.934 1.00 87.44 88 ALA A C 1
ATOM 714 O O . ALA A 1 88 ? 10.929 -3.151 -19.652 1.00 87.44 88 ALA A O 1
ATOM 715 N N . TYR A 1 89 ? 13.041 -3.623 -19.045 1.00 87.06 89 TYR A N 1
ATOM 716 C CA . TYR A 1 89 ? 12.719 -4.077 -17.690 1.00 87.06 89 TYR A CA 1
ATOM 717 C C . TYR A 1 89 ? 12.043 -2.988 -16.841 1.00 87.06 89 TYR A C 1
ATOM 719 O O . TYR A 1 89 ? 10.934 -3.177 -16.341 1.00 87.06 89 TYR A O 1
ATOM 727 N N . VAL A 1 90 ? 12.677 -1.819 -16.709 1.00 84.12 90 VAL A N 1
ATOM 728 C CA . VAL A 1 90 ? 12.145 -0.698 -15.915 1.00 84.12 90 VAL A CA 1
ATOM 729 C C . VAL A 1 90 ? 10.879 -0.127 -16.556 1.00 84.12 90 VAL A C 1
ATOM 731 O O . VAL A 1 90 ? 9.962 0.290 -15.847 1.00 84.12 90 VAL A O 1
ATOM 734 N N . GLY A 1 91 ? 10.812 -0.118 -17.890 1.00 83.94 91 GLY A N 1
ATOM 735 C CA . GLY A 1 91 ? 9.626 0.277 -18.642 1.00 83.94 91 GLY A CA 1
ATOM 736 C C . GLY A 1 91 ? 8.425 -0.607 -18.317 1.00 83.94 91 GLY A C 1
ATOM 737 O O . GLY A 1 91 ? 7.357 -0.076 -18.018 1.00 83.94 91 GLY A O 1
ATOM 738 N N . ALA A 1 92 ? 8.611 -1.929 -18.293 1.00 86.44 92 ALA A N 1
ATOM 739 C CA . ALA A 1 92 ? 7.567 -2.877 -17.912 1.00 86.44 92 ALA A CA 1
ATOM 740 C C . ALA A 1 92 ? 7.102 -2.664 -16.462 1.00 86.44 92 ALA A C 1
ATOM 742 O O . ALA A 1 92 ? 5.907 -2.500 -16.233 1.00 86.44 92 ALA A O 1
ATOM 743 N N . GLU A 1 93 ? 8.025 -2.548 -15.496 1.00 85.00 93 GLU A N 1
ATOM 744 C CA . GLU A 1 93 ? 7.657 -2.270 -14.095 1.00 85.00 93 GLU A CA 1
ATOM 745 C C . GLU A 1 93 ? 6.849 -0.974 -13.954 1.00 85.00 93 GLU A C 1
ATOM 747 O O . GLU A 1 93 ? 5.919 -0.877 -13.149 1.00 85.00 93 GLU A O 1
ATOM 752 N N . PHE A 1 94 ? 7.225 0.050 -14.718 1.00 83.00 94 PHE A N 1
ATOM 753 C CA . PHE A 1 94 ? 6.533 1.323 -14.692 1.00 83.00 94 PHE A CA 1
ATOM 754 C C . PHE A 1 94 ? 5.116 1.216 -15.266 1.00 83.00 94 PHE A C 1
ATOM 756 O O . PHE A 1 94 ? 4.176 1.686 -14.622 1.00 83.00 94 PHE A O 1
ATOM 763 N N . ILE A 1 95 ? 4.957 0.572 -16.426 1.00 84.94 95 ILE A N 1
ATOM 764 C CA . ILE A 1 95 ? 3.646 0.327 -17.040 1.00 84.94 95 ILE A CA 1
ATOM 765 C C . ILE A 1 95 ? 2.761 -0.472 -16.079 1.00 84.94 95 ILE A C 1
ATOM 767 O O . ILE A 1 95 ? 1.648 -0.040 -15.786 1.00 84.94 95 ILE A O 1
ATOM 771 N N . ASP A 1 96 ? 3.273 -1.560 -15.505 1.00 85.38 96 ASP A N 1
ATOM 772 C CA . ASP A 1 96 ? 2.542 -2.389 -14.544 1.00 85.38 96 ASP A CA 1
ATOM 773 C C . ASP A 1 96 ? 2.048 -1.583 -13.342 1.00 85.38 96 ASP A C 1
ATOM 775 O O . ASP A 1 96 ? 0.929 -1.786 -12.868 1.00 85.38 96 ASP A O 1
ATOM 779 N N . LYS A 1 97 ? 2.848 -0.633 -12.844 1.00 84.38 97 LYS A N 1
ATOM 780 C CA . LYS A 1 97 ? 2.428 0.246 -11.745 1.00 84.38 97 LYS A CA 1
ATOM 781 C C . LYS A 1 97 ? 1.336 1.221 -12.156 1.00 84.38 97 LYS A C 1
ATOM 783 O O . LYS A 1 97 ? 0.385 1.390 -11.395 1.00 84.38 97 LYS A O 1
ATOM 788 N N . VAL A 1 98 ? 1.443 1.841 -13.329 1.00 84.19 98 VAL A N 1
ATOM 789 C CA . VAL A 1 98 ? 0.396 2.731 -13.855 1.00 84.19 98 VAL A CA 1
ATOM 790 C C . VAL A 1 98 ? -0.916 1.956 -14.023 1.00 84.19 98 VAL A C 1
ATOM 792 O O . VAL A 1 98 ? -1.954 2.384 -13.518 1.00 84.19 98 VAL A O 1
ATOM 795 N N . LEU A 1 99 ? -0.861 0.767 -14.629 1.00 86.25 99 LEU A N 1
ATOM 796 C CA . LEU A 1 99 ? -2.027 -0.096 -14.830 1.00 86.25 99 LEU A CA 1
ATOM 797 C C . LEU A 1 99 ? -2.586 -0.658 -13.520 1.00 86.25 99 LEU A C 1
ATOM 799 O O . LEU A 1 99 ? -3.799 -0.785 -13.381 1.00 86.25 99 LEU A O 1
ATOM 803 N N . TYR A 1 100 ? -1.738 -0.959 -12.534 1.00 87.12 100 TYR A N 1
ATOM 804 C CA . TYR A 1 100 ? -2.182 -1.340 -11.192 1.00 87.12 100 TYR A CA 1
ATOM 805 C C . TYR A 1 100 ? -3.062 -0.250 -10.575 1.00 87.12 100 TYR A C 1
ATOM 807 O O . TYR A 1 100 ? -4.137 -0.552 -10.051 1.00 87.12 100 TYR A O 1
ATOM 815 N N . TYR A 1 101 ? -2.631 1.014 -10.648 1.00 84.69 101 TYR A N 1
ATOM 816 C CA . TYR A 1 101 ? -3.423 2.107 -10.096 1.00 84.69 101 TYR A CA 1
ATOM 817 C C . TYR A 1 101 ? -4.737 2.282 -10.845 1.00 84.69 101 TYR A C 1
ATOM 819 O O . TYR A 1 101 ? -5.780 2.363 -10.204 1.00 84.69 101 TYR A O 1
ATOM 827 N N . ALA A 1 102 ? -4.700 2.260 -12.175 1.00 85.31 102 ALA A N 1
ATOM 828 C CA . ALA A 1 102 ? -5.890 2.455 -12.992 1.00 85.31 102 ALA A CA 1
ATOM 829 C C . ALA A 1 102 ? -6.917 1.325 -12.863 1.00 85.31 102 ALA A C 1
ATOM 831 O O . ALA A 1 102 ? -8.105 1.585 -12.717 1.00 85.31 102 ALA A O 1
ATOM 832 N N . ASN A 1 103 ? -6.467 0.071 -12.888 1.00 85.94 103 ASN A N 1
ATOM 833 C CA . ASN A 1 103 ? -7.365 -1.073 -13.046 1.00 85.94 103 ASN A CA 1
ATOM 834 C C . ASN A 1 103 ? -7.648 -1.816 -11.736 1.00 85.94 103 ASN A C 1
ATOM 836 O O . ASN A 1 103 ? -8.571 -2.624 -11.689 1.00 85.94 103 ASN A O 1
ATOM 840 N N . ARG A 1 104 ? -6.860 -1.592 -10.675 1.00 87.56 104 ARG A N 1
ATOM 841 C CA . ARG A 1 104 ? -7.046 -2.277 -9.382 1.00 87.56 104 ARG A CA 1
ATOM 842 C C . ARG A 1 104 ? -7.297 -1.302 -8.247 1.00 87.56 104 ARG A C 1
ATOM 844 O O . ARG A 1 104 ? -8.302 -1.418 -7.555 1.00 87.56 104 ARG A O 1
ATOM 851 N N . TRP A 1 105 ? -6.395 -0.343 -8.054 1.00 87.62 105 TRP A N 1
ATOM 852 C CA . TRP A 1 105 ? -6.496 0.582 -6.927 1.00 87.62 105 TRP A CA 1
ATOM 853 C C . TRP A 1 105 ? -7.662 1.566 -7.091 1.00 87.62 105 TRP A C 1
ATOM 855 O O . TRP A 1 105 ? -8.411 1.776 -6.141 1.00 87.62 105 TRP A O 1
ATOM 865 N N . TRP A 1 106 ? -7.852 2.127 -8.292 1.00 87.19 106 TRP A N 1
ATOM 866 C CA . TRP A 1 106 ? -8.907 3.108 -8.557 1.00 87.19 106 TRP A CA 1
ATOM 867 C C . TRP A 1 106 ? -10.313 2.533 -8.365 1.00 87.19 106 TRP A C 1
ATOM 869 O O . TRP A 1 106 ? -11.058 3.092 -7.560 1.00 87.19 106 TRP A O 1
ATOM 879 N N . PRO A 1 107 ? -10.678 1.373 -8.952 1.00 87.88 107 PRO A N 1
ATOM 880 C CA . PRO A 1 107 ? -11.996 0.787 -8.711 1.00 87.88 107 PRO A CA 1
ATOM 881 C C . PRO A 1 107 ? -12.215 0.391 -7.243 1.00 87.88 107 PRO A C 1
ATOM 883 O O . PRO A 1 107 ? -13.335 0.472 -6.738 1.00 87.88 107 PRO A O 1
ATOM 886 N N . ALA A 1 108 ? -11.152 0.009 -6.522 1.00 88.31 108 ALA A N 1
ATOM 887 C CA . ALA A 1 108 ? -11.247 -0.328 -5.103 1.00 88.31 108 ALA A CA 1
ATOM 888 C C . ALA A 1 108 ? -11.649 0.871 -4.226 1.00 88.31 108 ALA A C 1
ATOM 890 O O . ALA A 1 108 ? -12.254 0.664 -3.173 1.00 88.31 108 ALA A O 1
ATOM 891 N N . ARG A 1 109 ? -11.389 2.116 -4.656 1.00 86.06 109 ARG A N 1
ATOM 892 C CA . ARG A 1 109 ? -11.830 3.326 -3.941 1.00 86.06 109 ARG A CA 1
ATOM 893 C C . ARG A 1 109 ? -13.340 3.325 -3.721 1.00 86.06 109 ARG A C 1
ATOM 895 O O . ARG A 1 109 ? -13.765 3.582 -2.601 1.00 86.06 109 ARG A O 1
ATOM 902 N N . ALA A 1 110 ? -14.130 2.986 -4.740 1.00 87.38 110 ALA A N 1
ATOM 903 C CA . ALA A 1 110 ? -15.590 2.955 -4.634 1.00 87.38 110 ALA A CA 1
ATOM 904 C C . ALA A 1 110 ? -16.073 1.910 -3.611 1.00 87.38 110 ALA A C 1
ATOM 906 O O . ALA A 1 110 ? -17.025 2.147 -2.868 1.00 87.38 110 ALA A O 1
ATOM 907 N N . ILE A 1 111 ? -15.384 0.767 -3.530 1.00 88.56 111 ILE A N 1
ATOM 908 C CA . ILE A 1 111 ? -15.674 -0.281 -2.541 1.00 88.56 111 ILE A CA 1
ATOM 909 C C . ILE A 1 111 ? -15.392 0.238 -1.129 1.00 88.56 111 ILE A C 1
ATOM 911 O O . ILE A 1 111 ? -16.237 0.110 -0.244 1.00 88.56 111 ILE A O 1
ATOM 915 N N . VAL A 1 112 ? -14.223 0.852 -0.922 1.00 85.62 112 VAL A N 1
ATOM 916 C CA . VAL A 1 112 ? -13.835 1.420 0.377 1.00 85.62 112 VAL A CA 1
ATOM 917 C C . VAL A 1 112 ? -14.772 2.558 0.774 1.00 85.62 112 VAL A C 1
ATOM 919 O O . VAL A 1 112 ? -15.209 2.610 1.917 1.00 85.62 112 V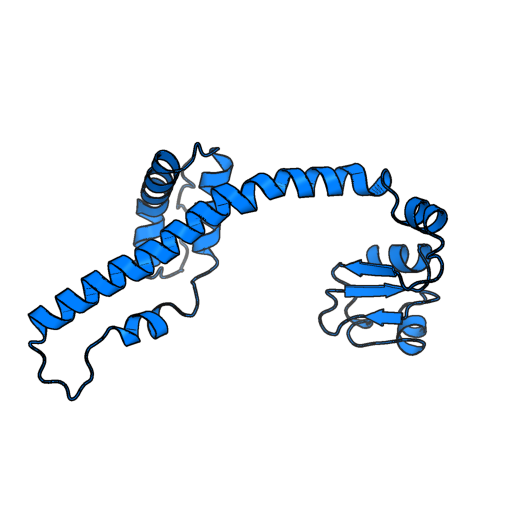AL A O 1
ATOM 922 N N . GLU A 1 113 ? -15.131 3.439 -0.157 1.00 86.88 113 GLU A N 1
ATOM 923 C CA . GLU A 1 113 ? -16.076 4.531 0.076 1.00 86.88 113 GLU A CA 1
ATOM 924 C C . GLU A 1 113 ? -17.446 4.003 0.512 1.00 86.88 113 GLU A C 1
ATOM 926 O O . GLU A 1 113 ? -17.978 4.449 1.530 1.00 86.88 113 GLU A O 1
ATOM 931 N N . LYS A 1 114 ? -17.986 3.003 -0.199 1.00 86.75 114 LYS A N 1
ATOM 932 C CA . LYS A 1 114 ? -19.240 2.343 0.180 1.00 86.75 114 LYS A CA 1
ATOM 933 C C . LYS A 1 114 ? -19.142 1.722 1.575 1.00 86.75 114 LYS A C 1
ATOM 935 O O . LYS A 1 114 ? -20.026 1.949 2.397 1.00 86.75 114 LYS A O 1
ATOM 940 N N . ALA A 1 115 ? -18.067 0.987 1.861 1.00 82.19 115 ALA A N 1
ATOM 941 C CA . ALA A 1 115 ? -17.852 0.365 3.166 1.00 82.19 115 ALA A CA 1
ATOM 942 C C . ALA A 1 115 ? -17.765 1.408 4.291 1.00 82.19 115 ALA A C 1
ATOM 944 O O . ALA A 1 115 ? -18.377 1.242 5.341 1.00 82.19 115 ALA A O 1
ATOM 945 N N . VAL A 1 116 ? -17.061 2.522 4.066 1.00 80.06 116 VAL A N 1
ATOM 946 C CA . VAL A 1 116 ? -16.980 3.627 5.031 1.00 80.06 116 VAL A CA 1
ATOM 947 C C . VAL A 1 116 ? -18.348 4.271 5.229 1.00 80.06 116 VAL A C 1
ATOM 949 O O . VAL A 1 116 ? -18.712 4.568 6.365 1.00 80.06 116 VAL A O 1
ATOM 952 N N . ARG A 1 117 ? -19.130 4.483 4.169 1.00 82.06 117 ARG A N 1
ATOM 953 C CA . ARG A 1 117 ? -20.467 5.078 4.277 1.00 82.06 117 ARG A CA 1
ATOM 954 C C . ARG A 1 117 ? -21.421 4.186 5.073 1.00 82.06 117 ARG A C 1
ATOM 956 O O . ARG A 1 117 ? -22.070 4.679 5.989 1.00 82.06 117 ARG A O 1
ATOM 963 N N . ASN A 1 118 ? -21.404 2.885 4.797 1.00 79.19 118 ASN A N 1
ATOM 964 C CA . ASN A 1 118 ? -22.288 1.895 5.412 1.00 79.19 118 ASN A CA 1
ATOM 965 C C . ASN A 1 118 ? -21.739 1.323 6.728 1.00 79.19 118 ASN A C 1
ATOM 967 O O . ASN A 1 118 ? -22.343 0.424 7.305 1.00 79.19 118 ASN A O 1
ATOM 971 N N . ARG A 1 119 ? -20.611 1.841 7.236 1.00 71.81 119 ARG A N 1
ATOM 972 C CA . ARG A 1 119 ? -19.916 1.302 8.423 1.00 71.81 119 ARG A CA 1
ATOM 973 C C . ARG A 1 119 ? -20.774 1.232 9.693 1.00 71.81 119 ARG A C 1
ATOM 975 O O . ARG A 1 119 ? -20.375 0.583 10.654 1.00 71.81 119 ARG A O 1
ATOM 982 N N . LEU A 1 120 ? -21.891 1.963 9.724 1.00 70.62 120 LEU A N 1
ATOM 983 C CA . LEU A 1 120 ? -22.844 1.995 10.837 1.00 70.62 120 LEU A CA 1
ATOM 984 C C . LEU A 1 120 ? -24.119 1.180 10.567 1.00 70.62 120 LEU A C 1
ATOM 986 O O . LEU A 1 120 ? -24.878 0.963 11.503 1.00 70.62 120 LEU A O 1
ATOM 990 N N . GLU A 1 121 ? -24.355 0.763 9.321 1.00 67.25 121 GLU A N 1
ATOM 991 C CA . GLU A 1 121 ? -25.575 0.073 8.880 1.00 67.25 121 GLU A CA 1
ATOM 992 C C . GLU A 1 121 ? -25.385 -1.449 8.833 1.00 67.25 121 GLU A C 1
ATOM 994 O O . GLU A 1 121 ? -26.237 -2.181 9.316 1.00 67.25 121 GLU A O 1
ATOM 999 N N . GLU A 1 122 ? -24.258 -1.939 8.305 1.00 60.31 122 GLU A N 1
ATOM 1000 C CA . GLU A 1 122 ? -23.927 -3.371 8.323 1.00 60.31 122 GLU A CA 1
ATOM 1001 C C . GLU A 1 122 ? -23.121 -3.678 9.580 1.00 60.31 122 GLU A C 1
ATOM 1003 O O . GLU A 1 122 ? -21.898 -3.494 9.634 1.00 60.31 122 GLU A O 1
ATOM 1008 N N . HIS A 1 123 ? -23.815 -4.090 10.639 1.00 62.56 123 HIS A N 1
ATOM 1009 C CA . HIS A 1 123 ? -23.148 -4.306 11.903 1.00 62.56 123 HIS A CA 1
ATOM 1010 C C . HIS A 1 123 ? -22.620 -5.731 12.024 1.00 62.56 123 HIS A C 1
ATOM 1012 O O . HIS A 1 123 ? -23.381 -6.681 12.172 1.00 62.56 123 HIS A O 1
ATOM 1018 N N . LEU A 1 124 ? -21.287 -5.859 12.045 1.00 63.72 124 LEU A N 1
ATOM 1019 C CA . LEU A 1 124 ? -20.561 -7.123 12.240 1.00 63.72 124 LEU A CA 1
ATOM 1020 C C . LEU A 1 124 ? -21.135 -7.976 13.393 1.00 63.72 124 LEU A C 1
ATOM 1022 O O . LEU A 1 124 ? -21.060 -9.194 13.359 1.00 63.72 124 LEU A O 1
ATOM 1026 N N . TYR A 1 125 ? -21.731 -7.333 14.397 1.00 62.44 125 TYR A N 1
ATOM 1027 C CA . TYR A 1 125 ? -22.264 -7.957 15.605 1.00 62.44 125 TYR A CA 1
ATOM 1028 C C . TYR A 1 125 ? -23.638 -8.613 15.430 1.00 62.44 125 TYR A C 1
ATOM 1030 O O . TYR A 1 125 ? -23.928 -9.579 16.131 1.00 62.44 125 TYR A O 1
ATOM 1038 N N . GLU A 1 126 ? -24.474 -8.128 14.508 1.00 69.75 126 GLU A N 1
ATOM 1039 C CA . GLU A 1 126 ? -25.733 -8.810 14.169 1.00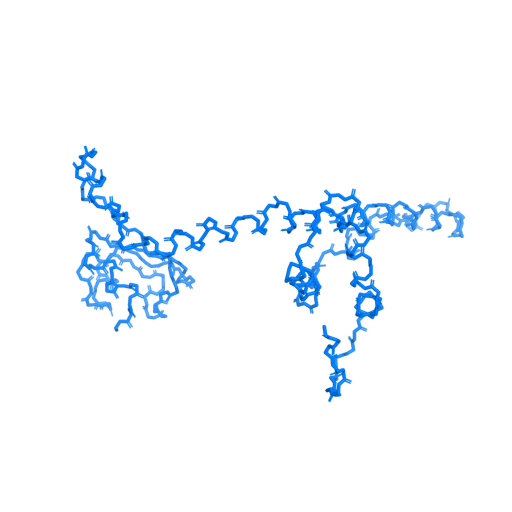 69.75 126 GLU A CA 1
ATOM 1040 C C . GLU A 1 126 ? -25.411 -10.155 13.505 1.00 69.75 126 GLU A C 1
ATOM 1042 O O . GLU A 1 126 ? -25.891 -11.196 13.951 1.00 69.75 126 GLU A O 1
ATOM 1047 N N . LEU A 1 127 ? -24.449 -10.149 12.575 1.00 68.62 127 LEU A N 1
ATOM 1048 C CA . LEU A 1 127 ? -23.895 -11.359 11.959 1.00 68.62 127 LEU A CA 1
ATOM 1049 C C . LEU A 1 127 ? -23.253 -12.304 12.992 1.00 68.62 127 LEU A C 1
ATOM 1051 O O . LEU A 1 127 ? -23.373 -13.521 12.888 1.00 68.62 127 LEU A O 1
ATOM 1055 N N . GLU A 1 128 ? -22.581 -11.784 14.022 1.00 70.50 128 GLU A N 1
ATOM 1056 C CA . GLU A 1 128 ? -22.017 -12.624 15.090 1.00 70.50 128 GLU A CA 1
ATOM 1057 C C . GLU A 1 128 ? -23.085 -13.351 15.909 1.00 70.50 128 GLU A C 1
ATOM 1059 O O . GLU A 1 128 ? -22.871 -14.502 16.302 1.00 70.50 128 GLU A O 1
ATOM 1064 N N . GLY A 1 129 ? -24.213 -12.681 16.165 1.00 72.69 129 GLY A N 1
ATOM 1065 C CA . GLY A 1 129 ? -25.380 -13.273 16.810 1.00 72.69 129 GLY A CA 1
ATOM 1066 C C . GLY A 1 129 ? -25.997 -14.372 15.948 1.00 72.69 129 GLY A C 1
ATOM 1067 O O . GLY A 1 129 ? -26.245 -15.469 16.445 1.00 72.69 129 GLY A O 1
ATOM 1068 N N . GLU A 1 130 ? -26.155 -14.115 14.649 1.00 79.06 130 GLU A N 1
ATOM 1069 C CA . GLU A 1 130 ? -26.658 -15.089 13.671 1.00 79.06 130 GLU A CA 1
ATOM 1070 C C . GLU A 1 130 ? -25.753 -16.325 13.541 1.00 79.06 130 GLU A C 1
ATOM 1072 O O . GLU A 1 130 ? -26.241 -17.443 13.375 1.00 79.06 130 GLU A O 1
ATOM 1077 N N . HIS A 1 131 ? -24.435 -16.145 13.656 1.00 78.88 131 HIS A N 1
ATOM 1078 C CA . HIS A 1 131 ? -23.451 -17.220 13.514 1.00 78.88 131 HIS A CA 1
ATOM 1079 C C . HIS A 1 131 ? -23.004 -17.859 14.839 1.00 78.88 131 HIS A C 1
ATOM 1081 O O . HIS A 1 131 ? -22.195 -18.787 14.818 1.00 78.88 131 HIS A O 1
ATOM 1087 N N . GLY A 1 132 ? -23.503 -17.397 15.991 1.00 80.25 132 GLY A N 1
ATOM 1088 C CA . GLY A 1 132 ? -23.160 -17.958 17.304 1.00 80.25 132 GLY A CA 1
ATOM 1089 C C . GLY A 1 132 ? -21.687 -17.789 17.707 1.00 80.25 132 GLY A C 1
ATOM 1090 O O . GLY A 1 132 ? -21.176 -18.573 18.503 1.00 80.25 132 GLY A O 1
ATOM 1091 N N . ILE A 1 133 ? -20.993 -16.779 17.172 1.00 73.81 133 ILE A N 1
ATOM 1092 C CA . ILE A 1 133 ? -19.550 -16.524 17.386 1.00 73.81 133 ILE A CA 1
ATOM 1093 C C . ILE A 1 133 ? -19.280 -15.368 18.370 1.00 73.81 133 ILE A C 1
ATOM 1095 O O . ILE A 1 133 ? -18.240 -14.702 18.325 1.00 73.81 133 ILE A O 1
ATOM 1099 N N . GLY A 1 134 ? -20.230 -15.111 19.270 1.00 70.25 134 GLY A N 1
ATOM 1100 C CA . GLY A 1 134 ? -20.095 -14.113 20.330 1.00 70.25 134 GLY A CA 1
ATOM 1101 C C . GLY A 1 134 ? -18.914 -14.394 21.273 1.00 70.25 134 GLY A C 1
ATOM 1102 O O . GLY A 1 134 ? -18.498 -15.533 21.460 1.00 70.25 134 GLY A O 1
ATOM 1103 N N . GLY A 1 135 ? -18.356 -13.339 21.875 1.00 67.56 135 GLY A N 1
ATOM 1104 C CA . GLY A 1 135 ? -17.279 -13.444 22.874 1.00 67.56 135 GLY A CA 1
ATOM 1105 C C . GLY A 1 135 ? -15.851 -13.545 22.318 1.00 67.56 135 GLY A C 1
ATOM 1106 O O . GLY A 1 135 ? -14.896 -13.526 23.093 1.00 67.56 135 GLY A O 1
ATOM 1107 N N . LEU A 1 136 ? -15.673 -13.604 20.994 1.00 71.56 136 LEU A N 1
ATOM 1108 C CA . LEU A 1 136 ? -14.347 -13.497 20.379 1.00 71.56 136 LEU A CA 1
ATOM 1109 C C . LEU A 1 136 ? -13.797 -12.063 20.467 1.00 71.56 136 LEU A C 1
ATOM 1111 O O . LEU A 1 136 ? -14.569 -11.116 20.275 1.00 71.56 136 LEU A O 1
ATOM 1115 N N . PRO A 1 137 ? -12.476 -11.886 20.683 1.00 71.31 137 PRO A N 1
ATOM 1116 C CA . PRO A 1 137 ? -11.850 -10.573 20.660 1.00 71.31 137 PRO A CA 1
ATOM 1117 C C . PRO A 1 137 ? -12.117 -9.833 19.351 1.00 71.31 137 PRO A C 1
ATOM 1119 O O . PRO A 1 137 ? -11.938 -10.371 18.258 1.00 71.31 137 PRO A O 1
ATOM 1122 N N . LYS A 1 138 ? -12.531 -8.579 19.479 1.00 77.31 138 LYS A N 1
ATOM 1123 C CA . LYS A 1 138 ? -12.789 -7.661 18.379 1.00 77.31 138 LYS A CA 1
ATOM 1124 C C . LYS A 1 138 ? -11.532 -6.864 18.109 1.00 77.31 138 LYS A C 1
ATOM 1126 O O . LYS A 1 138 ? -10.877 -6.396 19.037 1.00 77.31 138 LYS A O 1
ATOM 1131 N N . TYR A 1 139 ? -11.189 -6.729 16.836 1.00 80.00 139 TYR A N 1
ATOM 1132 C CA . TYR A 1 139 ? -10.001 -6.003 16.416 1.00 80.00 139 TYR A CA 1
ATOM 1133 C C . TYR A 1 139 ? -10.376 -4.583 16.008 1.00 80.00 139 TYR A C 1
ATOM 1135 O O . TYR A 1 139 ? -11.290 -4.375 15.213 1.00 80.00 139 TYR A O 1
ATOM 1143 N N . VAL A 1 140 ? -9.621 -3.611 16.511 1.00 80.12 140 VAL A N 1
ATOM 1144 C CA . VAL A 1 140 ? -9.629 -2.237 16.013 1.00 80.12 140 VAL A CA 1
ATOM 1145 C C . VAL A 1 140 ? -8.396 -2.036 15.139 1.00 80.12 140 VAL A C 1
ATOM 1147 O O . VAL A 1 140 ? -7.270 -2.284 15.570 1.00 80.12 140 VAL A O 1
ATOM 1150 N N . ILE A 1 141 ? -8.607 -1.600 13.897 1.00 80.19 141 ILE A N 1
ATOM 1151 C CA . ILE A 1 141 ? -7.538 -1.238 12.957 1.00 80.19 141 ILE A CA 1
ATOM 1152 C C . ILE A 1 141 ? -7.581 0.279 12.781 1.00 80.19 141 ILE A C 1
ATOM 1154 O O . ILE A 1 141 ? -8.284 0.808 11.923 1.00 80.19 141 ILE A O 1
ATOM 1158 N N . MET A 1 142 ? -6.863 0.984 13.649 1.00 81.62 142 MET A N 1
ATOM 1159 C CA . MET A 1 142 ? -6.716 2.440 13.635 1.00 81.62 142 MET A CA 1
ATOM 1160 C C . MET A 1 142 ? -5.403 2.810 14.334 1.00 81.62 142 MET A C 1
ATOM 1162 O O . MET A 1 142 ? -4.783 1.959 14.965 1.00 81.62 142 MET A O 1
ATOM 1166 N N . ILE A 1 143 ? -4.965 4.067 14.230 1.00 84.75 143 ILE A N 1
ATOM 1167 C CA . ILE A 1 143 ? -3.799 4.561 14.968 1.00 84.75 143 ILE A CA 1
ATOM 1168 C C . ILE A 1 143 ? -4.158 4.723 16.447 1.00 84.75 143 ILE A C 1
ATOM 1170 O O . ILE A 1 143 ? -4.743 5.722 16.850 1.00 84.75 143 ILE A O 1
ATOM 1174 N N . LEU A 1 144 ? -3.759 3.744 17.253 1.00 87.38 144 LEU A N 1
ATOM 1175 C CA . LEU A 1 144 ? -3.995 3.714 18.692 1.00 87.38 144 LEU A CA 1
ATOM 1176 C C . LEU A 1 144 ? -3.003 4.591 19.474 1.00 87.38 144 LEU A C 1
ATOM 1178 O O . LEU A 1 144 ? -1.873 4.873 19.026 1.00 87.38 144 LEU A O 1
ATOM 1182 N N . ALA A 1 145 ? -3.432 5.000 20.673 1.00 88.88 145 ALA A N 1
ATOM 1183 C CA . ALA A 1 145 ? -2.692 5.890 21.562 1.00 88.88 145 ALA A CA 1
ATOM 1184 C C . ALA A 1 145 ? -1.280 5.361 21.855 1.00 88.88 145 ALA A C 1
ATOM 1186 O O . ALA A 1 145 ? -1.071 4.171 22.088 1.00 88.88 145 ALA A O 1
ATOM 1187 N N . ARG A 1 146 ? -0.284 6.260 21.876 1.00 91.44 146 ARG A N 1
ATOM 1188 C CA . ARG A 1 146 ? 1.127 5.876 22.080 1.00 91.44 146 ARG A CA 1
ATOM 1189 C C . ARG A 1 146 ? 1.353 5.116 23.389 1.00 91.44 146 ARG A C 1
ATOM 1191 O O . ARG A 1 146 ? 2.132 4.173 23.379 1.00 91.44 146 ARG A O 1
ATOM 1198 N N . LYS A 1 147 ? 0.638 5.490 24.459 1.00 93.75 147 LYS A N 1
ATOM 1199 C CA . LYS A 1 147 ? 0.695 4.843 25.784 1.00 93.75 147 LYS A CA 1
ATOM 1200 C C . LYS A 1 147 ? 0.292 3.361 25.773 1.00 93.75 147 LYS A C 1
ATOM 1202 O O . LYS A 1 147 ? 0.700 2.631 26.659 1.00 93.75 147 LYS A O 1
ATOM 1207 N N . TRP A 1 148 ? -0.482 2.916 24.782 1.00 93.31 148 TRP A N 1
ATOM 1208 C CA . TRP A 1 148 ? -0.961 1.532 24.685 1.00 93.31 148 TRP A CA 1
ATOM 1209 C C . TRP A 1 148 ? -0.007 0.621 23.910 1.00 93.31 148 TRP A C 1
ATOM 1211 O O . TRP A 1 148 ? -0.121 -0.596 23.967 1.00 93.31 148 TRP A O 1
ATOM 1221 N N . ARG A 1 149 ? 0.905 1.186 23.117 1.00 94.31 149 ARG A N 1
ATOM 1222 C CA . ARG A 1 149 ? 1.637 0.436 22.093 1.00 94.31 149 ARG A CA 1
ATOM 1223 C C . ARG A 1 149 ? 2.576 -0.600 22.695 1.00 94.31 149 ARG A C 1
ATOM 1225 O O . ARG A 1 149 ? 3.512 -0.253 23.402 1.00 94.31 149 ARG A O 1
ATOM 1232 N N . GLY A 1 150 ? 2.373 -1.860 22.317 1.00 94.31 150 GLY A N 1
ATOM 1233 C CA . GLY A 1 150 ? 3.144 -2.991 22.828 1.00 94.31 150 GLY A CA 1
ATOM 1234 C C . GLY A 1 150 ? 2.597 -3.567 24.133 1.00 94.31 150 GLY A C 1
ATOM 1235 O O . GLY A 1 150 ? 3.081 -4.615 24.553 1.00 94.31 150 GLY A O 1
ATOM 1236 N N . GLU A 1 151 ? 1.584 -2.935 24.729 1.00 95.94 151 GLU A N 1
ATOM 1237 C CA . GLU A 1 151 ? 0.939 -3.402 25.953 1.00 95.94 151 GLU A CA 1
ATOM 1238 C C . GLU A 1 151 ? -0.156 -4.430 25.654 1.00 95.94 151 GLU A C 1
ATOM 1240 O O . GLU A 1 151 ? -0.753 -4.449 24.567 1.00 95.94 151 GLU A O 1
ATOM 1245 N N . ARG A 1 152 ? -0.396 -5.316 26.624 1.00 95.00 152 ARG A N 1
ATOM 1246 C CA . ARG A 1 152 ? -1.346 -6.429 26.528 1.00 95.00 152 ARG A CA 1
ATOM 1247 C C . ARG A 1 152 ? -2.058 -6.679 27.849 1.00 95.00 152 ARG A C 1
ATOM 1249 O O . ARG A 1 152 ? -1.536 -6.318 28.902 1.00 95.00 152 ARG A O 1
ATOM 1256 N N . ASP A 1 153 ? -3.216 -7.317 27.730 1.00 94.50 153 ASP A N 1
ATOM 1257 C CA . ASP A 1 153 ? -4.051 -7.840 28.807 1.00 94.50 153 ASP A CA 1
ATOM 1258 C C . ASP A 1 153 ? -4.219 -6.815 29.945 1.00 94.50 153 ASP A C 1
ATOM 1260 O O . ASP A 1 153 ? -4.428 -5.631 29.672 1.00 94.50 153 ASP A O 1
ATOM 1264 N N . ASP A 1 154 ? -4.089 -7.241 31.202 1.00 94.31 154 ASP A N 1
ATOM 1265 C CA . ASP A 1 154 ? -4.355 -6.428 32.397 1.00 94.31 154 ASP A CA 1
ATOM 1266 C C . ASP A 1 154 ? -3.627 -5.076 32.387 1.00 94.31 154 ASP A C 1
ATOM 1268 O O . ASP A 1 154 ? -4.192 -4.050 32.762 1.00 94.31 154 ASP A O 1
ATOM 1272 N N . LYS A 1 155 ? -2.385 -5.041 31.889 1.00 95.44 155 LYS A N 1
ATOM 1273 C CA . LYS A 1 155 ? -1.593 -3.807 31.817 1.00 95.44 155 LYS A CA 1
ATOM 1274 C C . LYS A 1 155 ? -2.158 -2.821 30.795 1.00 95.44 155 LYS A C 1
ATOM 1276 O O . LYS A 1 155 ? -2.142 -1.611 31.017 1.00 95.44 155 LYS A O 1
ATOM 1281 N N . LEU A 1 156 ? -2.648 -3.317 29.660 1.00 94.62 156 LEU A N 1
ATOM 1282 C CA . LEU A 1 156 ? -3.309 -2.465 28.677 1.00 94.62 156 LEU A CA 1
ATOM 1283 C C . LEU A 1 156 ? -4.646 -1.958 29.216 1.00 94.62 156 LEU A C 1
ATOM 1285 O O . LEU A 1 156 ? -4.961 -0.781 29.038 1.00 94.62 156 LEU A O 1
ATOM 1289 N N . GLU A 1 157 ? -5.418 -2.825 29.861 1.00 94.62 157 GLU A N 1
ATOM 1290 C CA . GLU A 1 157 ? -6.694 -2.477 30.484 1.00 94.62 157 GLU A CA 1
ATOM 1291 C C . GLU A 1 157 ? -6.518 -1.385 31.552 1.00 94.62 157 GLU A C 1
ATOM 1293 O O . GLU A 1 157 ? -7.218 -0.375 31.504 1.00 94.62 157 GLU A O 1
ATOM 1298 N N . GLU A 1 158 ? -5.499 -1.497 32.409 1.00 95.25 158 GLU A N 1
ATOM 1299 C CA . GLU A 1 158 ? -5.139 -0.485 33.412 1.00 95.25 158 GLU A CA 1
ATOM 1300 C C . GLU A 1 158 ? -4.757 0.865 32.776 1.00 95.25 158 GLU A C 1
ATOM 1302 O O . GLU A 1 158 ? -5.309 1.907 33.130 1.00 95.25 158 GLU A O 1
ATOM 1307 N N . ILE A 1 159 ? -3.842 0.869 31.799 1.00 94.06 159 ILE A N 1
ATOM 1308 C CA . ILE A 1 159 ? -3.337 2.108 31.169 1.00 94.06 159 ILE A CA 1
ATOM 1309 C C . ILE A 1 159 ? -4.406 2.785 30.295 1.00 94.06 159 ILE A C 1
ATOM 1311 O O . ILE A 1 159 ? -4.392 4.007 30.087 1.00 94.06 159 ILE A O 1
ATOM 1315 N N . SER A 1 160 ? -5.301 1.995 29.704 1.00 92.31 160 SER A N 1
ATOM 1316 C CA . SER A 1 160 ? -6.382 2.505 28.864 1.00 92.31 160 SER A CA 1
ATOM 1317 C C . SER A 1 160 ? -7.611 2.923 29.664 1.00 92.31 160 SER A C 1
ATOM 1319 O O . SER A 1 160 ? -8.312 3.824 29.217 1.00 92.31 160 SER A O 1
ATOM 1321 N N . GLY A 1 161 ? -7.873 2.309 30.823 1.00 93.75 161 GLY A N 1
ATOM 1322 C CA . GLY A 1 161 ? -9.164 2.421 31.508 1.00 93.75 161 GLY A CA 1
ATOM 1323 C C . GLY A 1 161 ? -10.306 1.764 30.720 1.00 93.75 161 GLY A C 1
ATOM 1324 O O . GLY A 1 161 ? -11.485 2.075 30.929 1.00 93.75 161 GLY A O 1
ATOM 1325 N N . ILE A 1 162 ? -9.969 0.891 29.763 1.00 93.25 162 ILE A N 1
ATOM 1326 C CA . ILE A 1 162 ? -10.924 0.255 28.864 1.00 93.25 162 ILE A CA 1
ATOM 1327 C C . ILE A 1 162 ? -11.020 -1.229 29.199 1.00 93.25 162 ILE A C 1
ATOM 1329 O O . ILE A 1 162 ? -10.198 -2.027 28.755 1.00 93.25 162 ILE A O 1
ATOM 1333 N N . GLU A 1 163 ? -12.080 -1.586 29.922 1.00 92.62 163 GLU A N 1
ATOM 1334 C CA . GLU A 1 163 ? -12.423 -2.974 30.238 1.00 92.62 163 GLU A CA 1
ATOM 1335 C C . GLU A 1 163 ? -12.362 -3.891 29.005 1.00 92.62 163 GLU A C 1
ATOM 1337 O O . GLU A 1 163 ? -12.865 -3.553 27.923 1.00 92.62 163 GLU A O 1
ATOM 1342 N N . GLY A 1 164 ? -11.724 -5.050 29.170 1.00 90.38 164 GLY A N 1
ATOM 1343 C CA . GLY A 1 164 ? -11.575 -6.074 28.146 1.00 90.38 164 GLY A CA 1
ATOM 1344 C C . GLY A 1 164 ? -10.497 -5.790 27.099 1.00 90.38 164 GLY A C 1
ATOM 1345 O O . GLY A 1 164 ? -10.448 -6.520 26.102 1.00 90.38 164 GLY A O 1
ATOM 1346 N N . ALA A 1 165 ? -9.663 -4.756 27.261 1.00 93.12 165 ALA A N 1
ATOM 1347 C CA . ALA A 1 165 ? -8.584 -4.453 26.320 1.00 93.12 165 ALA A CA 1
ATOM 1348 C C . ALA A 1 165 ? -7.514 -5.556 26.359 1.00 93.12 165 ALA A C 1
ATOM 1350 O O . ALA A 1 165 ? -6.940 -5.842 27.402 1.00 93.12 165 ALA A O 1
ATOM 1351 N N . ASN A 1 166 ? -7.241 -6.201 25.218 1.00 92.06 166 ASN A N 1
ATOM 1352 C CA . ASN A 1 166 ? -6.426 -7.425 25.188 1.00 92.06 166 ASN A CA 1
ATOM 1353 C C . ASN A 1 166 ? -5.001 -7.218 24.652 1.00 92.06 166 ASN A C 1
ATOM 1355 O O . ASN A 1 166 ? -4.058 -7.832 25.132 1.00 92.06 166 ASN A O 1
ATOM 1359 N N . PHE A 1 167 ? -4.810 -6.383 23.636 1.00 94.19 167 PHE A N 1
ATOM 1360 C CA . PHE A 1 167 ? -3.499 -6.047 23.101 1.00 94.19 167 PHE A CA 1
ATOM 1361 C C . PHE A 1 167 ? -3.559 -4.770 22.272 1.00 94.19 167 PHE A C 1
ATOM 1363 O O . PHE A 1 167 ? -4.576 -4.429 21.669 1.00 94.19 167 PHE A O 1
ATOM 1370 N N . CYS A 1 168 ? -2.417 -4.103 22.177 1.00 93.06 168 CYS A N 1
ATOM 1371 C CA . CYS A 1 168 ? -2.157 -3.063 21.200 1.00 93.06 168 CYS A CA 1
ATOM 1372 C C . CYS A 1 168 ? -0.773 -3.312 20.597 1.00 93.06 168 CYS A C 1
ATOM 1374 O O . CYS A 1 168 ? 0.218 -3.523 21.299 1.00 93.06 168 CYS A O 1
ATOM 1376 N N . HIS A 1 169 ? -0.684 -3.341 19.272 1.00 94.19 169 HIS A N 1
ATOM 1377 C CA . HIS A 1 169 ? 0.579 -3.602 18.592 1.00 94.19 169 HIS A CA 1
ATOM 1378 C C . HIS A 1 169 ? 1.595 -2.484 18.836 1.00 94.19 169 HIS A C 1
ATOM 1380 O O . HIS A 1 169 ? 1.237 -1.330 19.058 1.00 94.19 169 HIS A O 1
ATOM 1386 N N . GLN A 1 170 ? 2.888 -2.803 18.754 1.00 92.88 170 GLN A N 1
ATOM 1387 C CA . GLN A 1 170 ? 3.982 -1.866 19.056 1.00 92.88 170 GLN A CA 1
ATOM 1388 C C . GLN A 1 170 ? 3.969 -0.594 18.196 1.00 92.88 170 GLN A C 1
ATOM 1390 O O . GLN A 1 170 ? 4.405 0.474 18.616 1.00 92.88 170 GLN A O 1
ATOM 1395 N N . THR A 1 171 ? 3.452 -0.675 16.977 1.00 90.50 171 THR A N 1
ATOM 1396 C CA . THR A 1 171 ? 3.293 0.500 16.106 1.00 90.50 171 THR A CA 1
ATOM 1397 C C . THR A 1 171 ? 1.969 1.235 16.335 1.00 90.50 171 THR A C 1
ATOM 1399 O O . THR A 1 171 ? 1.795 2.342 15.829 1.00 90.50 171 THR A O 1
ATOM 1402 N N . GLY A 1 172 ? 1.041 0.624 17.075 1.00 88.38 172 GLY A N 1
ATOM 1403 C CA . GLY A 1 172 ? -0.321 1.095 17.285 1.00 88.38 172 GLY A CA 1
ATOM 1404 C C . GLY A 1 172 ? -1.212 0.994 16.052 1.00 88.38 172 GLY A C 1
ATOM 1405 O O . GLY A 1 172 ? -2.176 1.737 16.001 1.00 88.38 172 GLY A O 1
ATOM 1406 N N . PHE A 1 173 ? -0.887 0.162 15.047 1.00 89.94 173 PHE A N 1
ATOM 1407 C CA . PHE A 1 173 ? -1.728 0.020 13.841 1.00 89.94 173 PHE A CA 1
ATOM 1408 C C . PHE A 1 173 ? -2.987 -0.827 14.087 1.00 89.94 173 PHE A C 1
ATOM 1410 O O . PHE A 1 173 ? -3.965 -0.709 13.351 1.00 89.94 173 PHE A O 1
ATOM 1417 N N . ASN A 1 174 ? -2.941 -1.716 15.079 1.00 91.19 174 ASN A N 1
ATOM 1418 C CA . ASN A 1 174 ? -4.061 -2.543 15.493 1.00 91.19 174 ASN A CA 1
ATOM 1419 C C . ASN A 1 174 ? -4.027 -2.802 17.000 1.00 91.19 174 ASN A C 1
ATOM 1421 O O . ASN A 1 174 ? -2.982 -2.739 17.654 1.00 91.19 174 ASN A O 1
ATOM 1425 N N . GLY A 1 175 ? -5.190 -3.140 17.527 1.00 91.38 175 GLY A N 1
ATOM 1426 C CA . GLY A 1 175 ? -5.369 -3.654 18.873 1.00 91.38 175 GLY A CA 1
ATOM 1427 C C . GLY A 1 175 ? -6.660 -4.444 18.950 1.00 91.38 175 GLY A C 1
ATOM 1428 O O . GLY A 1 175 ? -7.344 -4.615 17.936 1.00 91.38 175 GLY A O 1
ATOM 1429 N N . GLY A 1 176 ? -7.004 -4.918 20.136 1.00 91.56 176 GLY A N 1
ATOM 1430 C CA . GLY A 1 176 ? -8.279 -5.579 20.330 1.00 91.56 176 GLY A CA 1
ATOM 1431 C C . GLY A 1 176 ? -8.893 -5.371 21.703 1.00 91.56 176 GLY A C 1
ATOM 1432 O O . GLY A 1 176 ? -8.253 -4.940 22.666 1.00 91.56 176 GLY A O 1
ATOM 1433 N N . ASN A 1 177 ? -10.172 -5.710 21.771 1.00 91.38 177 ASN A N 1
ATOM 1434 C CA . ASN A 1 177 ? -10.940 -5.724 22.997 1.00 91.38 177 ASN A CA 1
ATOM 1435 C C . ASN A 1 177 ? -11.938 -6.889 22.968 1.00 91.38 177 ASN A C 1
ATOM 1437 O O . ASN A 1 177 ? -12.427 -7.277 21.910 1.00 91.38 177 ASN A O 1
ATOM 1441 N N . ARG A 1 178 ? -12.251 -7.469 24.124 1.00 87.00 178 ARG A N 1
ATOM 1442 C CA . ARG A 1 178 ? -13.248 -8.546 24.253 1.00 87.00 178 ARG A CA 1
ATOM 1443 C C . ARG A 1 178 ? -14.681 -8.052 24.045 1.00 87.00 178 ARG A C 1
ATOM 1445 O O . ARG A 1 178 ? -15.571 -8.854 23.782 1.00 87.00 178 ARG A O 1
ATOM 1452 N N . THR A 1 179 ? -14.903 -6.744 24.139 1.00 84.31 179 THR A N 1
ATOM 1453 C CA . THR A 1 179 ? -16.215 -6.112 24.018 1.00 84.31 179 THR A CA 1
ATOM 1454 C C . THR A 1 179 ? -16.262 -5.115 22.862 1.00 84.31 179 THR A C 1
ATOM 1456 O O . THR A 1 179 ? -15.271 -4.477 22.487 1.00 84.31 179 THR A O 1
ATOM 1459 N N . ARG A 1 180 ? -17.465 -4.943 22.309 1.00 78.12 180 ARG A N 1
ATOM 1460 C CA . ARG A 1 180 ? -17.763 -3.909 21.315 1.00 78.12 180 ARG A CA 1
ATOM 1461 C C . ARG A 1 180 ? -17.482 -2.513 21.851 1.00 78.12 180 ARG A C 1
ATOM 1463 O O . ARG A 1 180 ? -16.801 -1.726 21.203 1.00 78.12 180 ARG A O 1
ATOM 1470 N N . GLU A 1 181 ? -18.030 -2.227 23.025 1.00 84.75 181 GLU A N 1
ATOM 1471 C CA . GLU A 1 181 ? -17.951 -0.908 23.641 1.00 84.75 181 GLU A CA 1
ATOM 1472 C C . GLU A 1 181 ? -16.498 -0.532 23.929 1.00 84.75 181 GLU A C 1
ATOM 1474 O O . GLU A 1 181 ? -16.051 0.562 23.597 1.00 84.75 181 GLU A O 1
ATOM 1479 N N . GLY A 1 182 ? -15.709 -1.483 24.435 1.00 89.06 182 GLY A N 1
ATOM 1480 C CA . GLY A 1 182 ? -14.279 -1.290 24.616 1.00 89.06 182 GLY A CA 1
ATOM 1481 C C . GLY A 1 182 ? -13.533 -1.053 23.300 1.00 89.06 182 GLY A C 1
ATOM 1482 O O . GLY A 1 182 ? -12.700 -0.156 23.227 1.00 89.06 182 GLY A O 1
ATOM 1483 N N . THR A 1 183 ? -13.876 -1.773 22.227 1.00 87.56 183 THR A N 1
ATOM 1484 C CA . THR A 1 183 ? -13.285 -1.554 20.891 1.00 87.56 183 THR A CA 1
ATOM 1485 C C . THR A 1 183 ? -13.590 -0.156 20.349 1.00 87.56 183 THR A C 1
ATOM 1487 O O . THR A 1 183 ? -12.706 0.492 19.790 1.00 87.56 183 THR A O 1
ATOM 1490 N N . LEU A 1 184 ? -14.823 0.329 20.529 1.00 84.81 184 LEU A N 1
ATOM 1491 C CA . LEU A 1 184 ? -15.222 1.678 20.123 1.00 84.81 184 LEU A CA 1
ATOM 1492 C C . LEU A 1 184 ? -14.483 2.747 20.930 1.00 84.81 184 LEU A C 1
ATOM 1494 O O . LEU A 1 184 ? -13.926 3.665 20.334 1.00 84.81 184 LEU A O 1
ATOM 1498 N N . ARG A 1 185 ? -14.381 2.587 22.255 1.00 88.12 185 ARG A N 1
ATOM 1499 C CA . ARG A 1 185 ? -13.575 3.481 23.103 1.00 88.12 185 ARG A CA 1
ATOM 1500 C C . ARG A 1 185 ? -12.101 3.486 22.693 1.00 88.12 185 ARG A C 1
ATOM 1502 O O . ARG A 1 185 ? -11.491 4.548 22.607 1.00 88.12 185 ARG A O 1
ATOM 1509 N N . MET A 1 186 ? -11.540 2.322 22.350 1.00 89.00 186 MET A N 1
ATOM 1510 C CA . MET A 1 186 ? -10.172 2.231 21.826 1.00 89.00 186 MET A CA 1
ATOM 1511 C C . MET A 1 186 ? -10.011 2.954 20.482 1.00 89.00 186 MET A C 1
ATOM 1513 O O . MET A 1 186 ? -8.949 3.513 20.222 1.00 89.00 186 MET A O 1
ATOM 1517 N N . ALA A 1 187 ? -11.034 2.946 19.624 1.00 85.75 187 ALA A N 1
ATOM 1518 C CA . ALA A 1 187 ? -11.003 3.626 18.330 1.00 85.75 187 ALA A CA 1
ATOM 1519 C C . ALA A 1 187 ? -11.134 5.153 18.451 1.00 85.75 187 ALA A C 1
ATOM 1521 O O . ALA A 1 187 ? -10.508 5.875 17.679 1.00 85.75 187 ALA A O 1
ATOM 1522 N N . VAL A 1 188 ? -11.943 5.642 19.395 1.00 82.38 188 VAL A N 1
ATOM 1523 C CA . VAL A 1 188 ? -12.168 7.082 19.610 1.00 82.38 188 VAL A CA 1
ATOM 1524 C C . VAL A 1 188 ? -10.990 7.726 20.348 1.00 82.38 188 VAL A C 1
ATOM 1526 O O . VAL A 1 188 ? -10.621 8.849 20.018 1.00 82.38 188 VAL A O 1
ATOM 1529 N N . GLY A 1 189 ? -10.335 6.982 21.246 1.00 67.19 189 GLY A N 1
ATOM 1530 C CA . GLY A 1 189 ? -9.090 7.398 21.886 1.00 67.19 189 GLY A CA 1
ATOM 1531 C C . GLY A 1 189 ? -9.270 8.553 22.870 1.00 67.19 189 GLY A C 1
ATOM 1532 O O . GLY A 1 189 ? -8.743 9.636 22.623 1.00 67.19 189 GLY A O 1
ATOM 1533 N N . ASP A 1 190 ? -9.962 8.292 23.981 1.00 52.06 190 ASP A N 1
ATOM 1534 C CA . ASP A 1 190 ? -9.986 9.180 25.155 1.00 52.06 190 ASP A CA 1
ATOM 1535 C C . ASP A 1 190 ? -8.716 9.031 26.034 1.00 52.06 190 ASP A C 1
ATOM 1537 O O . ASP A 1 190 ? -8.199 7.897 26.232 1.00 52.06 190 ASP A O 1
#

Secondary structure (DSSP, 8-state):
------S-------HHHHHHHHHHHHHHHHHHHTT----HHHHHHHHHHHTT---TTHHHHHHTTSPPTTS---HHHHHHHHHHHHHHHHHHHHHHHHHHIIIIIHHHHHHHHHHHHTTTTS-HHHHHHHHT-TTSPEEE-S---GGGTT-BHHHHHHHHT-TTEEEE-TTSS-EEESSHHHHHHHHHT-

Organism: Culex pipiens pipiens (NCBI:txid38569)